Protein AF-A0A933JZ49-F1 (afdb_monomer_lite)

Foldseek 3Di:
DVVLVVCVVVVNLVVSLVVVLVVCVVQLVVPDQPDQEQQPRPPDDDDDGSNRVLVVSLVSLVVCCQVPLVSLVSLLVSLVSNCVRHVPYDLVVVLSSLLSNLLSCQLVQVNVVSQVSLVVNCVVCVLDLSSLQSNLCQQCVVDDGHGHGDDNDLPSSLVSLVSSCVNCVDDPSNVSSVVSNVSSVVVVD

Sequence (189 aa):
MQKGYRLLREGHDEKSIGVWWDLWLSIRTRIPDGVRSCNAVKLVAGTQSFGNWVPDFEELFEWCAESDPRVATRGAEFGRALLLRFPDEEESSLVSWRRALAGHLFILGSVDEGRSLLEETVSRFPTNVWGYVALADEYAHIWERRGDRLPLDLDRARTYLQQGLKVASKGRDREAVLERLKDIDDKGS

Radius of gyration: 17.29 Å; chains: 1; bounding box: 41×35×45 Å

pLDDT: mean 92.79, std 6.51, range [63.38, 98.5]

Structure (mmCIF, N/CA/C/O backbone):
data_AF-A0A933JZ49-F1
#
_entry.id   AF-A0A933JZ49-F1
#
loop_
_atom_site.group_PDB
_atom_site.id
_atom_site.type_symbol
_atom_site.label_atom_id
_atom_site.label_alt_id
_atom_site.label_comp_id
_atom_site.label_asym_id
_atom_site.label_entity_id
_atom_site.label_seq_id
_atom_site.pdbx_PDB_ins_code
_atom_site.Cartn_x
_atom_site.Cartn_y
_atom_site.Cartn_z
_atom_site.occupancy
_atom_site.B_iso_or_equiv
_atom_site.auth_seq_id
_atom_site.auth_comp_id
_atom_site.auth_asym_id
_atom_site.auth_atom_id
_atom_site.pdbx_PDB_model_num
ATOM 1 N N . MET A 1 1 ? -7.282 -9.776 19.650 1.00 87.38 1 MET A N 1
ATOM 2 C CA . MET A 1 1 ? -5.997 -9.560 18.943 1.00 87.38 1 MET A CA 1
ATOM 3 C C . MET A 1 1 ? -4.943 -10.593 19.345 1.00 87.38 1 MET A C 1
ATOM 5 O O . MET A 1 1 ? -4.415 -11.279 18.482 1.00 87.38 1 MET A O 1
ATOM 9 N N . GLN A 1 2 ? -4.692 -10.789 20.643 1.00 90.38 2 GLN A N 1
ATOM 10 C CA . GLN A 1 2 ? -3.594 -11.595 21.209 1.00 90.38 2 GLN A CA 1
ATOM 11 C C . GLN A 1 2 ? -3.551 -13.050 20.724 1.00 90.38 2 GLN A C 1
ATOM 13 O O . GLN A 1 2 ? -2.471 -13.610 20.572 1.00 90.38 2 GLN A O 1
ATOM 18 N N . LYS A 1 3 ? -4.709 -13.669 20.461 1.00 92.00 3 LYS A N 1
ATOM 19 C CA . LYS A 1 3 ? -4.763 -15.031 19.914 1.00 92.00 3 LYS A CA 1
ATOM 20 C C . LYS A 1 3 ? -4.072 -15.134 18.545 1.00 92.00 3 LYS A C 1
ATOM 22 O O . LYS A 1 3 ? -3.336 -16.091 18.358 1.00 92.00 3 LYS A O 1
ATOM 27 N N . GLY A 1 4 ? -4.262 -14.168 17.642 1.00 92.44 4 GLY A N 1
ATOM 28 C CA . GLY A 1 4 ? -3.585 -14.176 16.337 1.00 92.44 4 GLY A CA 1
ATOM 29 C C . GLY A 1 4 ? -2.078 -13.974 16.475 1.00 92.44 4 GLY A C 1
ATOM 30 O O . GLY A 1 4 ? -1.319 -14.790 15.979 1.00 92.44 4 GLY A O 1
ATOM 31 N N . TYR A 1 5 ? -1.626 -13.030 17.309 1.00 92.62 5 TYR A N 1
ATOM 32 C CA . TYR A 1 5 ? -0.190 -12.884 17.600 1.00 92.62 5 TYR A CA 1
ATOM 33 C C . TYR A 1 5 ? 0.459 -14.148 18.184 1.00 92.62 5 TYR A C 1
ATOM 35 O O . TYR A 1 5 ? 1.630 -14.414 17.931 1.00 92.62 5 TYR A O 1
ATOM 43 N N . ARG A 1 6 ? -0.262 -14.936 18.997 1.00 94.12 6 ARG A N 1
ATOM 44 C CA . ARG A 1 6 ? 0.247 -16.245 19.445 1.00 94.12 6 ARG A CA 1
ATOM 45 C C . ARG A 1 6 ? 0.417 -17.206 18.272 1.00 94.12 6 ARG A C 1
ATOM 47 O O . ARG A 1 6 ? 1.481 -17.791 18.157 1.00 94.12 6 ARG A O 1
ATOM 54 N N . LEU A 1 7 ? -0.584 -17.291 17.399 1.00 94.38 7 LEU A N 1
ATOM 55 C CA . LEU A 1 7 ? -0.542 -18.148 16.215 1.00 94.38 7 LEU A CA 1
ATOM 56 C C . LEU A 1 7 ? 0.585 -17.749 15.252 1.00 94.38 7 LEU A C 1
ATOM 58 O O . LEU A 1 7 ? 1.294 -18.633 14.790 1.00 94.38 7 LEU A O 1
ATOM 62 N N . LEU A 1 8 ? 0.818 -16.452 15.018 1.00 92.06 8 LEU A N 1
ATOM 63 C CA . LEU A 1 8 ? 1.955 -15.987 14.206 1.00 92.06 8 LEU A CA 1
ATOM 64 C C . LEU A 1 8 ? 3.297 -16.437 14.784 1.00 92.06 8 LEU A C 1
ATOM 66 O O . LEU A 1 8 ? 4.134 -16.977 14.073 1.00 92.06 8 LEU A O 1
ATOM 70 N N . ARG A 1 9 ? 3.489 -16.296 16.101 1.00 92.31 9 ARG A N 1
ATOM 71 C CA . ARG A 1 9 ? 4.724 -16.755 16.763 1.00 92.31 9 ARG A CA 1
ATOM 72 C C . ARG A 1 9 ? 4.922 -18.272 16.705 1.00 92.31 9 ARG A C 1
ATOM 74 O O . ARG A 1 9 ? 6.045 -18.734 16.858 1.00 92.31 9 ARG A O 1
ATOM 81 N N . GLU A 1 10 ? 3.848 -19.030 16.514 1.00 95.00 10 GLU A N 1
ATOM 82 C CA . GLU A 1 10 ? 3.858 -20.488 16.364 1.00 95.00 10 GLU A CA 1
ATOM 83 C C . GLU A 1 10 ? 3.967 -20.931 14.887 1.00 95.00 10 GLU A C 1
ATOM 85 O O . GLU A 1 10 ? 3.956 -22.129 14.614 1.00 95.00 10 GLU A O 1
ATOM 90 N N . GLY A 1 11 ? 4.075 -19.995 13.930 1.00 91.88 11 GLY A N 1
ATOM 91 C CA . GLY A 1 11 ? 4.132 -20.291 12.491 1.00 91.88 11 GLY A CA 1
ATOM 92 C C . GLY A 1 11 ? 2.791 -20.757 11.915 1.00 91.88 11 GLY A C 1
ATOM 93 O O . GLY A 1 11 ? 2.735 -21.598 11.019 1.00 91.88 11 GLY A O 1
ATOM 94 N N . HIS A 1 12 ? 1.681 -20.290 12.487 1.00 93.31 12 HIS A N 1
ATOM 95 C CA . HIS A 1 12 ? 0.320 -20.664 12.104 1.00 93.31 12 HIS A CA 1
ATOM 96 C C . HIS A 1 12 ? -0.414 -19.512 11.404 1.00 93.31 12 HIS A C 1
ATOM 98 O O . HIS A 1 12 ? -1.502 -19.107 11.828 1.00 93.31 12 HIS A O 1
ATOM 104 N N . ASP A 1 13 ? 0.171 -19.010 10.320 1.00 91.06 13 ASP A N 1
ATOM 105 C CA . ASP A 1 13 ? -0.241 -17.777 9.636 1.00 91.06 13 ASP A CA 1
ATOM 106 C C . ASP A 1 13 ? -1.686 -17.827 9.132 1.00 91.06 13 ASP A C 1
ATOM 108 O O . ASP A 1 13 ? -2.495 -16.969 9.488 1.00 91.06 13 ASP A O 1
ATOM 112 N N . GLU A 1 14 ? -2.080 -18.895 8.433 1.00 88.50 14 GLU A N 1
ATOM 113 C CA . GLU A 1 14 ? -3.461 -19.076 7.957 1.00 88.50 14 GLU A CA 1
ATOM 114 C C . GLU A 1 14 ? -4.489 -19.054 9.102 1.00 88.50 14 GLU A C 1
ATOM 116 O O . GLU A 1 14 ? -5.566 -18.454 8.998 1.00 88.50 14 GLU A O 1
ATOM 121 N N . LYS A 1 15 ? -4.155 -19.684 10.238 1.00 92.00 15 LYS A N 1
ATOM 122 C CA . LYS A 1 15 ? -5.021 -19.678 11.426 1.00 92.00 15 LYS A CA 1
ATOM 123 C C . LYS A 1 15 ? -5.071 -18.288 12.052 1.00 92.00 15 LYS A C 1
ATOM 125 O O . LYS A 1 15 ? -6.126 -17.894 12.556 1.00 92.00 15 LYS A O 1
ATOM 130 N N . SER A 1 16 ? -3.956 -17.556 12.040 1.00 94.44 16 SER A N 1
ATOM 131 C CA . SER A 1 16 ? -3.908 -16.171 12.504 1.00 94.44 16 SER A CA 1
ATOM 132 C C . SER A 1 16 ? -4.817 -15.280 11.658 1.00 94.44 16 SER A C 1
ATOM 134 O O . SER A 1 16 ? -5.669 -14.596 12.227 1.00 94.44 16 SER A O 1
ATOM 136 N N . ILE A 1 17 ? -4.734 -15.383 10.324 1.00 94.25 17 ILE A N 1
ATOM 137 C CA . ILE A 1 17 ? -5.607 -14.662 9.387 1.00 94.25 17 ILE A CA 1
ATOM 138 C C . ILE A 1 17 ? -7.071 -14.936 9.708 1.00 94.25 17 ILE A C 1
ATOM 140 O O . ILE A 1 17 ? -7.844 -13.994 9.831 1.00 94.25 17 ILE A O 1
ATOM 144 N N . GLY A 1 18 ? -7.464 -16.201 9.892 1.00 94.31 18 GLY A N 1
ATOM 145 C CA . GLY A 1 18 ? -8.845 -16.543 10.248 1.00 94.31 18 GLY A CA 1
ATOM 146 C C . GLY A 1 18 ? -9.308 -15.865 11.543 1.00 94.31 18 GLY A C 1
ATOM 147 O O . GLY A 1 18 ? -10.349 -15.213 11.573 1.00 94.31 18 GLY A O 1
ATOM 148 N N . VAL A 1 19 ? -8.498 -15.942 12.603 1.00 95.19 19 VAL A N 1
ATOM 149 C CA . VAL A 1 19 ? -8.820 -15.335 13.906 1.00 95.19 19 VAL A CA 1
ATOM 150 C C . VAL A 1 19 ? -8.904 -13.808 13.835 1.00 95.19 19 VAL A C 1
ATOM 152 O O . VAL A 1 19 ? -9.763 -13.203 14.482 1.00 95.19 19 VAL A O 1
ATOM 155 N N . TRP A 1 20 ? -7.993 -13.168 13.110 1.00 95.44 20 TRP A N 1
ATOM 156 C CA . TRP A 1 20 ? -7.982 -11.718 12.938 1.00 95.44 20 TRP A CA 1
ATOM 157 C C . TRP A 1 20 ? -9.075 -11.232 11.991 1.00 95.44 20 TRP A C 1
ATOM 159 O O . TRP A 1 20 ? -9.650 -10.172 12.234 1.00 95.44 20 TRP A O 1
ATOM 169 N N . TRP A 1 21 ? -9.453 -12.038 11.005 1.00 96.38 21 TRP A N 1
ATOM 170 C CA . TRP A 1 21 ? -10.586 -11.761 10.134 1.00 96.38 21 TRP A CA 1
ATOM 171 C C . TRP A 1 21 ? -11.913 -11.778 10.896 1.00 96.38 21 TRP A C 1
ATOM 173 O O . TRP A 1 21 ? -12.670 -10.811 10.831 1.00 96.38 21 TRP A O 1
ATOM 183 N N . ASP A 1 22 ? -12.168 -12.810 11.702 1.00 95.06 22 ASP A N 1
ATOM 184 C CA . ASP A 1 22 ? -13.375 -12.871 12.538 1.00 95.06 22 ASP A CA 1
ATOM 185 C C . ASP A 1 22 ? -13.444 -11.683 13.510 1.00 95.06 22 ASP A C 1
ATOM 187 O O . ASP A 1 22 ? -14.502 -11.082 13.734 1.00 95.06 22 ASP A O 1
ATOM 191 N N . LEU A 1 23 ? -12.290 -11.294 14.060 1.00 93.44 23 LEU A N 1
ATOM 192 C CA . LEU A 1 23 ? -12.179 -10.113 14.904 1.00 93.44 23 LEU A CA 1
ATOM 193 C C . LEU A 1 23 ? -12.512 -8.829 14.132 1.00 93.44 23 LEU A C 1
ATOM 195 O O . LEU A 1 23 ? -13.285 -8.015 14.637 1.00 93.44 23 LEU A O 1
ATOM 199 N N . TRP A 1 24 ? -11.966 -8.646 12.928 1.00 95.19 24 TRP A N 1
ATOM 200 C CA . TRP A 1 24 ? -12.272 -7.504 12.066 1.00 95.19 24 TRP A CA 1
ATOM 201 C C . TRP A 1 24 ? -13.772 -7.384 11.803 1.00 95.19 24 TRP A C 1
ATOM 203 O O . TRP A 1 24 ? -14.356 -6.322 12.029 1.00 95.19 24 TRP A O 1
ATOM 213 N N . LEU A 1 25 ? -14.411 -8.484 11.394 1.00 94.88 25 LEU A N 1
ATOM 214 C CA . LEU A 1 25 ? -15.846 -8.528 11.122 1.00 94.88 25 LEU A CA 1
ATOM 215 C C . LEU A 1 25 ? -16.673 -8.117 12.347 1.00 94.88 25 LEU A C 1
ATOM 217 O O . LEU A 1 25 ? -17.685 -7.428 12.204 1.00 94.88 25 LEU A O 1
ATOM 221 N N . SER A 1 26 ? -16.223 -8.480 13.552 1.00 92.56 26 SER A N 1
ATOM 222 C CA . SER A 1 26 ? -16.869 -8.063 14.797 1.00 92.56 26 SER A CA 1
ATOM 223 C C . SER A 1 26 ? -16.581 -6.610 15.190 1.00 92.56 26 SER A C 1
ATOM 225 O O . SER A 1 26 ? -17.441 -5.994 15.819 1.00 92.56 26 SER A O 1
ATOM 227 N N . ILE A 1 27 ? -15.388 -6.074 14.918 1.00 91.38 27 ILE A N 1
ATOM 228 C CA . ILE A 1 27 ? -15.025 -4.700 15.301 1.00 91.38 27 ILE A CA 1
ATOM 229 C C . ILE A 1 27 ? -15.680 -3.700 14.353 1.00 91.38 27 ILE A C 1
ATOM 231 O O . ILE A 1 27 ? -16.265 -2.726 14.823 1.00 91.38 27 ILE A O 1
ATOM 235 N N . ARG A 1 28 ? -15.620 -3.937 13.036 1.00 92.06 28 ARG A N 1
ATOM 236 C CA . ARG A 1 28 ? -16.031 -2.958 12.016 1.00 92.06 28 ARG A CA 1
ATOM 237 C C . ARG A 1 28 ? -17.485 -2.503 12.147 1.00 92.06 28 ARG A C 1
ATOM 239 O O . ARG A 1 28 ? -17.790 -1.355 11.856 1.00 92.06 28 ARG A O 1
ATOM 246 N N . THR A 1 29 ? -18.362 -3.380 12.637 1.00 91.94 29 THR A N 1
ATOM 247 C CA . THR A 1 29 ? -19.792 -3.099 12.860 1.00 91.94 29 THR A CA 1
ATOM 248 C C . THR A 1 29 ? -20.064 -2.269 14.114 1.00 91.94 29 THR A C 1
ATOM 250 O O . THR A 1 29 ? -21.183 -1.811 14.317 1.00 91.94 29 THR A O 1
ATOM 253 N N . ARG A 1 30 ? -19.058 -2.083 14.974 1.00 91.81 30 ARG A N 1
ATOM 254 C CA . ARG A 1 30 ? -19.173 -1.391 16.263 1.00 91.81 30 ARG A CA 1
ATOM 255 C C . ARG A 1 30 ? -18.458 -0.044 16.283 1.00 91.81 30 ARG A C 1
ATOM 257 O O . ARG A 1 30 ? -18.614 0.695 17.252 1.00 91.81 30 ARG A O 1
ATOM 264 N N . ILE A 1 31 ? -17.656 0.268 15.261 1.00 91.19 31 ILE A N 1
ATOM 265 C CA . ILE A 1 31 ? -16.969 1.559 15.141 1.00 91.19 31 ILE A CA 1
ATOM 266 C C . ILE A 1 31 ? -18.036 2.649 14.962 1.00 91.19 31 ILE A C 1
ATOM 268 O O . ILE A 1 31 ? -18.777 2.571 13.982 1.00 91.19 31 ILE A O 1
ATOM 272 N N . PRO A 1 32 ? -18.124 3.657 15.853 1.00 91.06 32 PRO A N 1
ATOM 273 C CA . PRO A 1 32 ? -19.086 4.757 15.722 1.00 91.06 32 PRO A CA 1
ATOM 274 C C . PRO A 1 32 ? -18.800 5.626 14.497 1.00 91.06 32 PRO A C 1
ATOM 276 O O . PRO A 1 32 ? -17.638 5.908 14.219 1.00 91.06 32 PRO A O 1
ATOM 279 N N . ASP A 1 33 ? -19.817 6.078 13.758 1.00 88.12 33 ASP A N 1
ATOM 280 C CA . ASP A 1 33 ? -19.676 6.802 12.472 1.00 88.12 33 ASP A CA 1
ATOM 281 C C . ASP A 1 33 ? -18.688 7.978 12.506 1.00 88.12 33 ASP A C 1
ATOM 283 O O . ASP A 1 33 ? -17.913 8.143 11.566 1.00 88.12 33 ASP A O 1
ATOM 287 N N . GLY A 1 34 ? -18.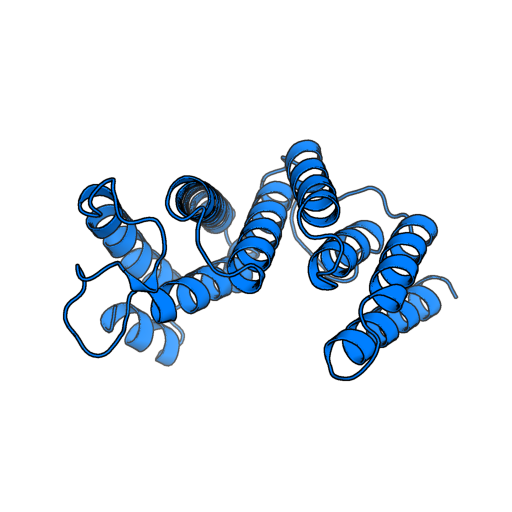615 8.709 13.621 1.00 90.69 34 GLY A N 1
ATOM 288 C CA . GLY A 1 34 ? -17.680 9.825 13.812 1.00 90.69 34 GLY A CA 1
ATOM 289 C C . GLY A 1 34 ? -16.199 9.450 13.984 1.00 90.69 34 GLY A C 1
ATOM 290 O O . GLY A 1 34 ? -15.356 10.342 13.999 1.00 90.69 34 GLY A O 1
ATOM 291 N N . VAL A 1 35 ? -15.850 8.167 14.120 1.00 92.31 35 VAL A N 1
ATOM 292 C CA . VAL A 1 35 ? -14.456 7.712 14.249 1.00 92.31 35 VAL A CA 1
ATOM 293 C C . VAL A 1 35 ? -13.839 7.527 12.864 1.00 92.31 35 VAL A C 1
ATOM 295 O O . VAL A 1 35 ? -14.252 6.645 12.113 1.00 92.31 35 VAL A O 1
ATOM 298 N N . ARG A 1 36 ? -12.846 8.364 12.541 1.00 94.50 36 ARG A N 1
ATOM 299 C CA . ARG A 1 36 ? -12.258 8.491 11.193 1.00 94.50 36 ARG A CA 1
ATOM 300 C C . ARG A 1 36 ? -10.740 8.256 11.133 1.00 94.50 36 ARG A C 1
ATOM 302 O O . ARG A 1 36 ? -10.143 8.451 10.082 1.00 94.50 36 ARG A O 1
ATOM 309 N N . SER A 1 37 ? -10.145 7.777 12.228 1.00 94.19 37 SER A N 1
ATOM 310 C CA . SER A 1 37 ? -8.774 7.249 12.294 1.00 94.19 37 SER A CA 1
ATOM 311 C C . SER A 1 37 ? -8.702 6.030 13.223 1.00 94.19 37 SER A C 1
ATOM 313 O O . SER A 1 37 ? -9.487 5.905 14.173 1.00 94.19 37 SER A O 1
ATOM 315 N N . CYS A 1 38 ? -7.757 5.122 12.982 1.00 92.06 38 CYS A N 1
ATOM 316 C CA . CYS A 1 38 ? -7.598 3.881 13.738 1.00 92.06 38 CYS A CA 1
ATOM 317 C C . CYS A 1 38 ? -7.263 4.141 15.213 1.00 92.06 38 CYS A C 1
ATOM 319 O O . CYS A 1 38 ? -7.751 3.439 16.101 1.00 92.06 38 CYS A O 1
ATOM 321 N N . ASN A 1 39 ? -6.482 5.185 15.506 1.00 88.00 39 ASN A N 1
ATOM 322 C CA . ASN A 1 39 ? -6.086 5.542 16.875 1.00 88.00 39 ASN A CA 1
ATOM 323 C C . ASN A 1 39 ? -7.264 5.994 17.760 1.00 88.00 39 ASN A C 1
ATOM 325 O O . ASN A 1 39 ? -7.218 5.874 18.997 1.00 88.00 39 ASN A O 1
ATOM 329 N N . ALA A 1 40 ? -8.344 6.472 17.138 1.00 88.12 40 ALA A N 1
ATOM 330 C CA . ALA A 1 40 ? -9.578 6.850 17.815 1.00 88.12 40 ALA A CA 1
ATOM 331 C C . ALA A 1 40 ? -10.496 5.647 18.125 1.00 88.12 40 ALA A C 1
ATOM 333 O O . ALA A 1 40 ? -11.439 5.783 18.906 1.00 88.12 40 ALA A O 1
ATOM 334 N N . VAL A 1 41 ? -10.211 4.447 17.604 1.00 89.19 41 VAL A N 1
ATOM 335 C CA . VAL A 1 41 ? -10.981 3.232 17.910 1.00 89.19 41 VAL A CA 1
ATOM 336 C C . VAL A 1 41 ? -10.631 2.714 19.313 1.00 89.19 41 VAL A C 1
ATOM 338 O O . VAL A 1 41 ? -9.523 2.243 19.565 1.00 89.19 41 VAL A O 1
ATOM 341 N N . LYS A 1 42 ? -11.600 2.757 20.241 1.00 84.38 42 LYS A N 1
ATOM 342 C CA . LYS A 1 42 ? -11.452 2.302 21.646 1.00 84.38 42 LYS A CA 1
ATOM 343 C C . LYS A 1 42 ? -12.197 0.997 21.971 1.00 84.38 42 LYS A C 1
ATOM 345 O O . LYS A 1 42 ? -12.481 0.708 23.126 1.00 84.38 42 LYS A O 1
ATOM 350 N N . LEU A 1 43 ? -12.530 0.207 20.952 1.00 78.81 43 LEU A N 1
ATOM 351 C CA . LEU A 1 43 ? -13.403 -0.975 21.072 1.00 78.81 43 LEU A CA 1
ATOM 352 C C . LEU A 1 43 ? -12.688 -2.266 21.474 1.00 78.81 43 LEU A C 1
ATOM 354 O O . LEU A 1 43 ? -13.329 -3.294 21.687 1.00 78.81 43 LEU A O 1
ATOM 358 N N . VAL A 1 44 ? -11.363 -2.236 21.535 1.00 70.44 44 VAL A N 1
ATOM 359 C CA . VAL A 1 44 ? -10.533 -3.407 21.799 1.00 70.44 44 VAL A CA 1
ATOM 360 C C . VAL A 1 44 ? -9.901 -3.300 23.172 1.00 70.44 44 VAL A C 1
ATOM 362 O O . VAL A 1 44 ? -9.126 -2.391 23.447 1.00 70.44 44 VAL A O 1
ATOM 365 N N . ALA A 1 45 ? -10.254 -4.253 24.031 1.00 63.38 45 ALA A N 1
ATOM 366 C CA . ALA A 1 45 ? -9.615 -4.448 25.321 1.00 63.38 45 ALA A CA 1
ATOM 367 C C . ALA A 1 45 ? -8.326 -5.271 25.159 1.00 63.38 45 ALA A C 1
ATOM 369 O O . ALA A 1 45 ? -8.267 -6.207 24.356 1.00 63.38 45 ALA A O 1
ATOM 370 N N . GLY A 1 46 ? -7.306 -4.951 25.956 1.00 66.50 46 GLY A N 1
ATOM 371 C CA . GLY A 1 46 ? -6.042 -5.684 26.015 1.00 66.50 46 GLY A CA 1
ATOM 372 C C . GLY A 1 46 ? -4.821 -4.786 25.837 1.00 66.50 46 GLY A C 1
ATOM 373 O O . GLY A 1 46 ? -4.886 -3.577 26.015 1.00 66.50 46 GLY A O 1
ATOM 374 N N . THR A 1 47 ? -3.691 -5.406 25.505 1.00 63.91 47 THR A N 1
ATOM 375 C CA . THR A 1 47 ? -2.377 -4.746 25.408 1.00 63.91 47 THR A CA 1
ATOM 376 C C . THR A 1 47 ? -2.095 -4.076 24.066 1.00 63.91 47 THR A C 1
ATOM 378 O O . THR A 1 47 ? -1.077 -3.408 23.938 1.00 63.91 47 THR A O 1
ATOM 381 N N . GLN A 1 48 ? -2.951 -4.282 23.064 1.00 75.12 48 GLN A N 1
ATOM 382 C CA . GLN A 1 48 ? -2.743 -3.775 21.710 1.00 75.12 48 GLN A CA 1
ATOM 383 C C . GLN A 1 48 ? -3.821 -2.760 21.357 1.00 75.12 48 GLN A C 1
ATOM 385 O O . GLN A 1 48 ? -4.996 -2.967 21.668 1.00 75.12 48 GLN A O 1
ATOM 390 N N . SER A 1 49 ? -3.408 -1.670 20.712 1.00 84.56 49 SER A N 1
ATOM 391 C CA . SER A 1 49 ? -4.321 -0.695 20.128 1.00 84.56 49 SER A CA 1
ATOM 392 C C . SER A 1 49 ? -4.787 -1.177 18.753 1.00 84.56 49 SER A C 1
ATOM 394 O O . SER A 1 49 ? -4.107 -1.952 18.081 1.00 84.56 49 SER A O 1
ATOM 396 N N . PHE A 1 50 ? -5.947 -0.689 18.312 1.00 88.44 50 PHE A N 1
ATOM 397 C CA . PHE A 1 50 ? -6.420 -0.943 16.953 1.00 88.44 50 PHE A CA 1
ATOM 398 C C . PHE A 1 50 ? -5.440 -0.395 15.901 1.00 88.44 50 PHE A C 1
ATOM 400 O O . PHE A 1 50 ? -5.156 -1.085 14.931 1.00 88.44 50 PHE A O 1
ATOM 407 N N . GLY A 1 51 ? -4.859 0.786 16.147 1.00 87.38 51 GLY A N 1
ATOM 408 C CA . GLY A 1 51 ? -3.856 1.399 15.270 1.00 87.38 51 GLY A CA 1
ATOM 409 C C . GLY A 1 51 ? -2.574 0.583 15.099 1.00 87.38 51 GLY A C 1
ATOM 410 O O . GLY A 1 51 ? -2.025 0.579 14.009 1.00 87.38 51 GLY A O 1
ATOM 411 N N . ASN A 1 52 ? -2.132 -0.155 16.122 1.00 88.06 52 ASN A N 1
ATOM 412 C CA . ASN A 1 52 ? -0.962 -1.033 15.995 1.00 88.06 52 ASN A CA 1
ATOM 413 C C . ASN A 1 52 ? -1.305 -2.344 15.282 1.00 88.06 52 ASN A C 1
ATOM 415 O O . ASN A 1 52 ? -0.494 -2.886 14.548 1.00 88.06 52 ASN A O 1
ATOM 419 N N . TRP A 1 53 ? -2.514 -2.858 15.503 1.00 93.38 53 TRP A N 1
ATOM 420 C CA . TRP A 1 53 ? -2.933 -4.135 14.934 1.00 93.38 53 TRP A CA 1
ATOM 421 C C . TRP A 1 53 ? -3.256 -4.063 13.437 1.00 93.38 53 TRP A C 1
ATOM 423 O O . TRP A 1 53 ? -3.094 -5.061 12.744 1.00 93.38 53 TRP A O 1
ATOM 433 N N . VAL A 1 54 ? -3.732 -2.918 12.934 1.00 94.75 54 VAL A N 1
ATOM 434 C CA . VAL A 1 54 ? -4.093 -2.772 11.514 1.00 94.75 54 VAL A CA 1
ATOM 435 C C . VAL A 1 54 ? -2.893 -3.003 10.579 1.00 94.75 54 VAL A C 1
ATOM 437 O O . VAL A 1 54 ? -3.042 -3.845 9.695 1.00 94.75 54 VAL A O 1
ATOM 440 N N . PRO A 1 55 ? -1.727 -2.348 10.766 1.00 92.19 55 PRO A N 1
ATOM 441 C CA . PRO A 1 55 ? -0.535 -2.622 9.962 1.00 92.19 55 PRO A CA 1
ATOM 442 C C . PRO A 1 55 ? -0.082 -4.084 10.045 1.00 92.19 55 PRO A C 1
ATOM 444 O O . PRO A 1 55 ? 0.152 -4.707 9.018 1.00 92.19 55 PRO A O 1
ATOM 447 N N . ASP A 1 56 ? -0.060 -4.673 11.248 1.00 93.50 56 ASP A N 1
ATOM 448 C CA . ASP A 1 56 ? 0.338 -6.079 11.422 1.00 93.50 56 ASP A CA 1
ATOM 449 C C . ASP A 1 56 ? -0.598 -7.044 10.674 1.00 93.50 56 ASP A C 1
ATOM 451 O O . ASP A 1 56 ? -0.187 -8.102 10.196 1.00 93.50 56 ASP A O 1
ATOM 455 N N . PHE A 1 57 ? -1.891 -6.714 10.604 1.00 94.88 57 PHE A N 1
ATOM 456 C CA . PHE A 1 57 ? -2.852 -7.534 9.877 1.00 94.88 57 PHE A CA 1
ATOM 457 C C . PHE A 1 57 ? -2.733 -7.353 8.360 1.00 94.88 57 PHE A C 1
ATOM 459 O O . PHE A 1 57 ? -2.884 -8.324 7.623 1.00 94.88 57 PHE A O 1
ATOM 466 N N . GLU A 1 58 ? -2.455 -6.135 7.899 1.00 94.62 58 GLU A N 1
ATOM 467 C CA . GLU A 1 58 ? -2.201 -5.829 6.490 1.00 94.62 58 GLU A CA 1
ATOM 468 C C . GLU A 1 58 ? -0.963 -6.570 5.965 1.00 94.62 58 GLU A C 1
ATOM 470 O O . GLU A 1 58 ? -1.081 -7.315 4.994 1.00 94.62 58 GLU A O 1
ATOM 475 N N . GLU A 1 59 ? 0.167 -6.485 6.668 1.00 91.44 59 GLU A N 1
ATOM 476 C CA . GLU A 1 59 ? 1.407 -7.191 6.310 1.00 91.44 59 GLU A CA 1
ATOM 477 C C . GLU A 1 59 ? 1.192 -8.713 6.212 1.00 91.44 59 GLU A C 1
ATOM 479 O O . GLU A 1 59 ? 1.649 -9.376 5.278 1.00 91.44 59 GLU A O 1
ATOM 484 N N . LEU A 1 60 ? 0.403 -9.279 7.131 1.00 92.56 60 LEU A N 1
ATOM 485 C CA . LEU A 1 60 ? 0.066 -10.700 7.099 1.00 92.56 60 LEU A CA 1
ATOM 486 C C . LEU A 1 60 ? -0.719 -11.098 5.837 1.00 92.56 60 LEU A C 1
ATOM 488 O O . LEU A 1 60 ? -0.534 -12.206 5.320 1.00 92.56 60 LEU A O 1
ATOM 492 N N . PHE A 1 61 ? -1.603 -10.226 5.338 1.00 92.62 61 PHE A N 1
ATOM 493 C CA . PHE A 1 61 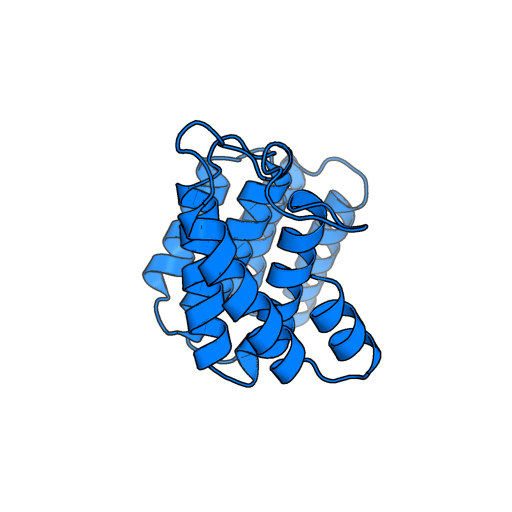? -2.279 -10.470 4.066 1.00 92.62 61 PHE A CA 1
ATOM 494 C C . PHE A 1 61 ? -1.285 -10.467 2.910 1.00 92.62 61 PHE A C 1
ATOM 496 O O . PHE A 1 61 ? -1.375 -11.359 2.069 1.00 92.62 61 PHE A O 1
ATOM 503 N N . GLU A 1 62 ? -0.349 -9.519 2.865 1.00 85.44 62 GLU A N 1
ATOM 504 C CA . GLU A 1 62 ? 0.659 -9.445 1.801 1.00 85.44 62 GLU A CA 1
ATOM 505 C C . GLU A 1 62 ? 1.489 -10.732 1.717 1.00 85.44 62 GLU A C 1
ATOM 507 O O . GLU A 1 62 ? 1.616 -11.307 0.636 1.00 85.44 62 GLU A O 1
ATOM 512 N N . TRP A 1 63 ? 1.953 -11.260 2.854 1.00 86.81 63 TRP A N 1
ATOM 513 C CA . TRP A 1 63 ? 2.752 -12.493 2.890 1.00 86.81 63 TRP A CA 1
ATOM 514 C C . TRP A 1 63 ? 1.986 -13.746 2.458 1.00 86.81 63 TRP A C 1
ATOM 516 O O . TRP A 1 63 ? 2.562 -14.668 1.883 1.00 86.81 63 TRP A O 1
ATOM 526 N N . CYS A 1 64 ? 0.684 -13.811 2.741 1.00 89.62 64 CYS A N 1
ATOM 527 C CA . CYS A 1 64 ? -0.107 -15.021 2.510 1.00 89.62 64 CYS A CA 1
ATOM 528 C C . CYS A 1 64 ? -0.934 -14.985 1.214 1.00 89.62 64 CYS A C 1
ATOM 530 O O . CYS A 1 64 ? -1.376 -16.036 0.742 1.00 89.62 64 CYS A O 1
ATOM 532 N N . ALA A 1 65 ? -1.163 -13.804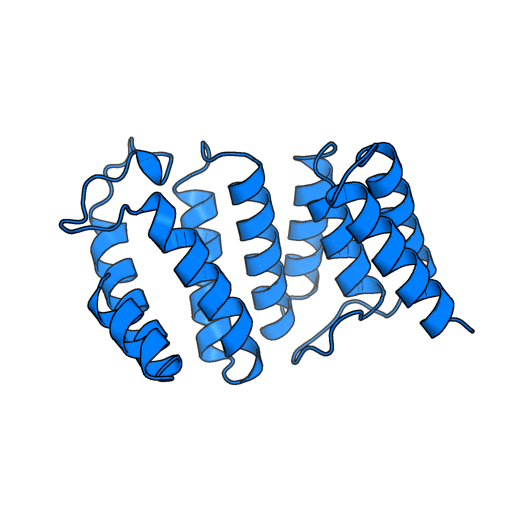 0.629 1.00 88.06 65 ALA A N 1
ATOM 533 C CA . ALA A 1 65 ? -2.074 -13.620 -0.502 1.00 88.06 65 ALA A CA 1
ATOM 534 C C . ALA A 1 65 ? -1.648 -14.372 -1.769 1.00 88.06 65 ALA A C 1
ATOM 536 O O . ALA A 1 65 ? -2.507 -14.792 -2.544 1.00 88.06 65 ALA A O 1
ATOM 537 N N . GLU A 1 66 ? -0.349 -14.587 -1.975 1.00 83.25 66 GLU A N 1
ATOM 538 C CA . GLU A 1 66 ? 0.143 -15.333 -3.137 1.00 83.25 66 GLU A CA 1
ATOM 539 C C . GLU A 1 66 ? -0.167 -16.833 -3.046 1.00 83.25 66 GLU A C 1
ATOM 541 O O . GLU A 1 66 ? -0.419 -17.503 -4.054 1.00 83.25 66 GLU A O 1
ATOM 546 N N . SER A 1 67 ? -0.187 -17.381 -1.832 1.00 85.25 67 SER A N 1
ATOM 547 C CA . SER A 1 67 ? -0.427 -18.808 -1.611 1.00 85.25 67 SER A CA 1
ATOM 548 C C . SER A 1 67 ? -1.911 -19.174 -1.697 1.00 85.25 67 SER A C 1
ATOM 550 O O . SER A 1 67 ? -2.234 -20.279 -2.136 1.00 85.25 67 SER A O 1
ATOM 552 N N . ASP A 1 68 ? -2.812 -18.248 -1.348 1.00 86.62 68 ASP A N 1
ATOM 553 C CA . ASP A 1 68 ? -4.263 -18.463 -1.348 1.00 86.62 68 ASP A CA 1
ATOM 554 C C . ASP A 1 68 ? -5.033 -17.214 -1.840 1.00 86.62 68 ASP A C 1
ATOM 556 O O . ASP A 1 68 ? -5.149 -16.230 -1.107 1.00 86.62 68 ASP A O 1
ATOM 560 N N . PRO A 1 69 ? -5.668 -17.248 -3.030 1.00 85.56 69 PRO A N 1
ATOM 561 C CA . PRO A 1 69 ? -6.464 -16.128 -3.551 1.00 85.56 69 PRO A CA 1
ATOM 562 C C . PRO A 1 69 ? -7.620 -15.671 -2.641 1.00 85.56 69 PRO A C 1
ATOM 564 O O . PRO A 1 69 ? -8.082 -14.528 -2.727 1.00 85.56 69 PRO A O 1
ATOM 567 N N . ARG A 1 70 ? -8.099 -16.527 -1.726 1.00 91.50 70 ARG A N 1
ATOM 568 C CA . ARG A 1 70 ? -9.113 -16.138 -0.728 1.00 91.50 70 ARG A CA 1
ATOM 569 C C . ARG A 1 70 ? -8.546 -15.141 0.281 1.00 91.50 70 ARG A C 1
ATOM 571 O O . ARG A 1 70 ? -9.287 -14.299 0.788 1.00 91.50 70 ARG A O 1
ATOM 578 N N . VAL A 1 71 ? -7.244 -15.214 0.557 1.00 94.00 71 VAL A N 1
ATOM 579 C CA . VAL A 1 71 ? -6.525 -14.240 1.385 1.00 94.00 71 VAL A CA 1
ATOM 580 C C . VAL A 1 71 ? -6.453 -12.901 0.657 1.00 94.00 71 VAL A C 1
ATOM 582 O O . VAL A 1 71 ? -6.795 -11.889 1.262 1.00 94.00 71 VAL A O 1
ATOM 585 N N . ALA A 1 72 ? -6.153 -12.890 -0.647 1.00 94.00 72 ALA A N 1
ATOM 586 C CA . ALA A 1 72 ? -6.191 -11.667 -1.455 1.00 94.00 72 ALA A CA 1
ATOM 587 C C . ALA A 1 72 ? -7.591 -11.026 -1.481 1.00 94.00 72 ALA A C 1
ATOM 589 O O . ALA A 1 72 ? -7.721 -9.815 -1.325 1.00 94.00 72 ALA A O 1
ATOM 590 N N . THR A 1 73 ? -8.655 -11.833 -1.585 1.00 96.25 73 THR A N 1
ATOM 591 C CA . THR A 1 73 ? -10.045 -11.336 -1.516 1.00 96.25 73 THR A CA 1
ATOM 592 C C . THR A 1 73 ? -10.314 -10.614 -0.191 1.00 96.25 73 THR A C 1
ATOM 594 O O . THR A 1 73 ? -10.800 -9.484 -0.183 1.00 96.25 73 THR A O 1
ATOM 597 N N . ARG A 1 74 ? -9.940 -11.228 0.940 1.00 96.88 74 ARG A N 1
ATOM 598 C CA . ARG A 1 74 ? -10.100 -10.622 2.273 1.00 96.88 74 ARG A CA 1
ATOM 599 C C . ARG A 1 74 ? -9.231 -9.382 2.460 1.00 96.88 74 ARG A C 1
ATOM 601 O O . ARG A 1 74 ? -9.709 -8.406 3.029 1.00 96.88 74 ARG A O 1
ATOM 608 N N . GLY A 1 75 ? -7.996 -9.403 1.964 1.00 96.75 75 GLY A N 1
ATOM 609 C CA . GLY A 1 75 ? -7.097 -8.252 1.987 1.00 96.75 75 GLY A CA 1
ATOM 610 C C . GLY A 1 75 ? -7.670 -7.070 1.202 1.00 96.75 75 GLY A C 1
ATOM 611 O O . GLY A 1 75 ? -7.707 -5.949 1.706 1.00 96.75 75 GLY A O 1
ATOM 612 N N . ALA A 1 76 ? -8.235 -7.321 0.016 1.00 97.50 76 ALA A N 1
ATOM 613 C CA . ALA A 1 76 ? -8.910 -6.291 -0.770 1.00 97.50 76 ALA A CA 1
ATOM 614 C C . ALA A 1 76 ? -10.150 -5.728 -0.051 1.00 97.50 76 ALA A C 1
ATOM 616 O O . ALA A 1 76 ? -10.346 -4.512 0.008 1.00 97.50 76 ALA A O 1
ATOM 617 N N . GLU A 1 77 ? -10.981 -6.590 0.542 1.00 97.81 77 GLU A N 1
ATOM 618 C CA . GLU A 1 77 ? -12.124 -6.161 1.358 1.00 97.81 77 GLU A CA 1
ATOM 619 C C . GLU A 1 77 ? -11.691 -5.329 2.574 1.00 97.81 77 GLU A C 1
ATOM 621 O O . GLU A 1 77 ? -12.328 -4.324 2.901 1.00 97.81 77 GLU A O 1
ATOM 626 N N . PHE A 1 78 ? -10.605 -5.732 3.236 1.00 97.81 78 PHE A N 1
ATOM 627 C CA . PHE A 1 78 ? -10.038 -5.026 4.378 1.00 97.81 78 PHE A CA 1
ATOM 628 C C . PHE A 1 78 ? -9.537 -3.639 3.974 1.00 97.81 78 PHE A C 1
ATOM 630 O O . PHE A 1 78 ? -10.017 -2.645 4.519 1.00 97.81 78 PHE A O 1
ATOM 637 N N . GLY A 1 79 ? -8.666 -3.554 2.964 1.00 97.75 79 GLY A N 1
ATOM 638 C CA . GLY A 1 79 ? -8.097 -2.294 2.480 1.00 97.75 79 GLY A CA 1
ATOM 639 C C . GLY A 1 79 ? -9.163 -1.297 2.019 1.00 97.75 79 GLY A C 1
ATOM 640 O O . GLY A 1 79 ? -9.136 -0.132 2.421 1.00 97.75 79 GLY A O 1
ATOM 641 N N . ARG A 1 80 ? -10.174 -1.747 1.258 1.00 98.12 80 ARG A N 1
ATOM 642 C CA . ARG A 1 80 ? -11.307 -0.886 0.861 1.00 98.12 80 ARG A CA 1
ATOM 643 C C . ARG A 1 80 ? -12.066 -0.350 2.066 1.00 98.12 80 ARG A C 1
ATOM 645 O O . ARG A 1 80 ? -12.418 0.828 2.103 1.00 98.12 80 ARG A O 1
ATOM 652 N N . ALA A 1 81 ? -12.328 -1.210 3.045 1.00 97.06 81 ALA A N 1
ATOM 653 C CA . ALA A 1 81 ? -13.059 -0.813 4.232 1.00 97.06 81 ALA A CA 1
ATOM 654 C C . ALA A 1 81 ? -12.252 0.159 5.104 1.00 97.06 81 ALA A C 1
ATOM 656 O O . ALA A 1 81 ? -12.842 1.103 5.621 1.00 97.06 81 ALA A O 1
ATOM 657 N N . LEU A 1 82 ? -10.931 -0.009 5.224 1.00 97.00 82 LEU A N 1
ATOM 658 C CA . LEU A 1 82 ? -10.066 0.950 5.916 1.00 97.00 82 LEU A CA 1
ATOM 659 C C . LEU A 1 82 ? -10.081 2.318 5.229 1.00 97.00 82 LEU A C 1
ATOM 661 O O . LEU A 1 82 ? -10.351 3.317 5.887 1.00 97.00 82 LEU A O 1
ATOM 665 N N . LEU A 1 83 ? -9.877 2.365 3.908 1.00 97.31 83 LEU A N 1
ATOM 666 C CA . LEU A 1 83 ? -9.860 3.621 3.145 1.00 97.31 83 LEU A CA 1
ATOM 667 C C . LEU A 1 83 ? -11.198 4.364 3.190 1.00 97.31 83 LEU A C 1
ATOM 669 O O . LEU A 1 83 ? -11.221 5.594 3.225 1.00 97.31 83 LEU A O 1
ATOM 673 N N . LEU A 1 84 ? -12.311 3.627 3.204 1.00 96.12 84 LEU A N 1
ATOM 674 C CA . LEU A 1 84 ? -13.641 4.206 3.369 1.00 96.12 84 LEU A CA 1
ATOM 675 C C . LEU A 1 84 ? -13.863 4.708 4.800 1.00 96.12 84 LEU A C 1
ATOM 677 O O . LEU A 1 84 ? -14.457 5.767 5.005 1.00 96.12 84 LEU A O 1
ATOM 681 N N . ARG A 1 85 ? -13.432 3.926 5.796 1.00 95.62 85 ARG A N 1
ATOM 682 C CA . ARG A 1 85 ? -13.769 4.166 7.201 1.00 95.62 85 ARG A CA 1
ATOM 683 C C . ARG A 1 85 ? -12.875 5.192 7.877 1.00 95.62 85 ARG A C 1
ATOM 685 O O . ARG A 1 85 ? -13.361 5.920 8.744 1.00 95.62 85 ARG A O 1
ATOM 692 N N . PHE A 1 86 ? -11.607 5.242 7.487 1.00 96.50 86 PHE A N 1
ATOM 693 C CA . PHE A 1 86 ? -10.569 6.045 8.121 1.00 96.50 86 PHE A CA 1
ATOM 694 C C . PHE A 1 86 ? -9.906 7.022 7.138 1.00 96.50 86 PHE A C 1
ATOM 696 O O . PHE A 1 86 ? -8.700 6.958 6.908 1.00 96.50 86 PHE A O 1
ATOM 703 N N . PRO A 1 87 ? -10.679 7.934 6.525 1.00 96.00 87 PRO A N 1
ATOM 704 C CA . PRO A 1 87 ? -10.145 8.895 5.559 1.00 96.00 87 PRO A CA 1
ATOM 705 C C . PRO A 1 87 ? -9.230 9.960 6.184 1.00 96.00 87 PRO A C 1
ATOM 707 O O . PRO A 1 87 ? -8.530 10.637 5.433 1.00 96.00 87 PRO A O 1
ATOM 710 N N . ASP A 1 88 ? -9.249 10.107 7.515 1.00 96.31 88 ASP A N 1
ATOM 711 C CA . ASP A 1 88 ? -8.456 11.085 8.266 1.00 96.31 88 ASP A CA 1
ATOM 712 C C . ASP A 1 88 ? -7.230 10.414 8.933 1.00 96.31 88 ASP A C 1
ATOM 714 O O . ASP A 1 88 ? -6.673 10.943 9.893 1.00 96.31 88 ASP A O 1
ATOM 718 N N . GLU A 1 89 ? -6.842 9.215 8.478 1.00 96.56 89 GLU A N 1
ATOM 719 C CA . GLU A 1 89 ? -5.598 8.572 8.907 1.00 96.56 89 GLU A CA 1
ATOM 720 C C . GLU A 1 89 ? -4.368 9.319 8.369 1.00 96.56 89 GLU A C 1
ATOM 722 O O . GLU A 1 89 ? -4.431 10.021 7.358 1.00 96.56 89 GLU A O 1
ATOM 727 N N . GLU A 1 90 ? -3.231 9.131 9.037 1.00 95.69 90 GLU A N 1
ATOM 728 C CA . GLU A 1 90 ? -1.928 9.608 8.583 1.00 95.69 90 GLU A CA 1
ATOM 729 C C . GLU A 1 90 ? -1.623 9.183 7.138 1.00 95.69 90 GLU A C 1
ATOM 731 O O . GLU A 1 90 ? -1.906 8.056 6.717 1.00 95.69 90 GLU A O 1
ATOM 736 N N . GLU A 1 91 ? -0.985 10.085 6.388 1.00 95.81 91 GLU A N 1
ATOM 737 C CA . GLU A 1 91 ? -0.661 9.888 4.972 1.00 95.81 91 GLU A CA 1
ATOM 738 C C . GLU A 1 91 ? 0.086 8.572 4.723 1.00 95.81 91 GLU A C 1
ATOM 740 O O . GLU A 1 91 ? -0.237 7.846 3.784 1.00 95.81 91 GLU A O 1
ATOM 745 N N . SER A 1 92 ? 1.063 8.244 5.572 1.00 93.88 92 SER A N 1
ATOM 746 C CA . SER A 1 92 ? 1.854 7.017 5.449 1.00 93.88 92 SER A CA 1
ATOM 747 C C . SER A 1 92 ? 0.982 5.763 5.485 1.00 93.88 92 SER A C 1
ATOM 749 O O . SER A 1 92 ? 1.179 4.868 4.664 1.00 93.88 92 SER A O 1
ATOM 751 N N . SER A 1 93 ? -0.009 5.723 6.377 1.00 95.56 93 SER A N 1
ATOM 752 C CA . SER A 1 93 ? -0.973 4.626 6.480 1.00 95.56 93 SER A CA 1
ATOM 753 C C . SER A 1 93 ? -1.892 4.582 5.262 1.00 95.56 93 SER A C 1
ATOM 755 O O . SER A 1 93 ? -2.084 3.522 4.676 1.00 95.56 93 SER A O 1
ATOM 757 N N . LEU A 1 94 ? -2.414 5.733 4.819 1.00 97.69 94 LEU A N 1
ATOM 758 C CA . LEU A 1 94 ? -3.265 5.794 3.626 1.00 97.69 94 LEU A CA 1
ATOM 759 C C . LEU A 1 94 ? -2.529 5.304 2.374 1.00 97.69 94 LEU A C 1
ATOM 761 O O 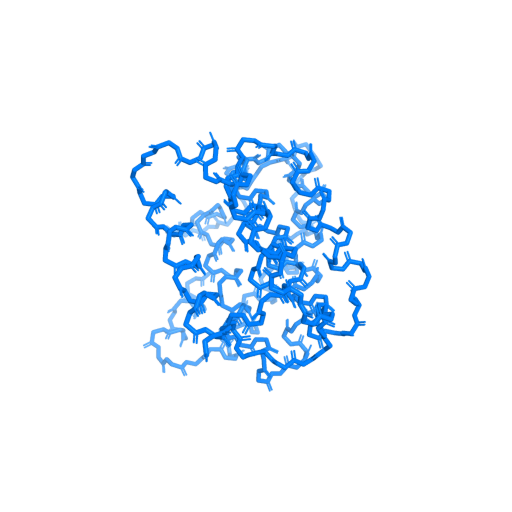. LEU A 1 94 ? -3.112 4.580 1.568 1.00 97.69 94 LEU A O 1
ATOM 765 N N . VAL A 1 95 ? -1.260 5.681 2.201 1.00 97.44 95 VAL A N 1
ATOM 766 C CA . VAL A 1 95 ? -0.434 5.220 1.079 1.00 97.44 95 VAL A CA 1
ATOM 767 C C . VAL A 1 95 ? -0.140 3.724 1.191 1.00 97.44 95 VAL A C 1
ATOM 769 O O . VAL A 1 95 ? -0.287 3.024 0.191 1.00 97.44 95 VAL A O 1
ATOM 772 N N . SER A 1 96 ? 0.220 3.211 2.374 1.00 96.12 96 SER A N 1
ATOM 773 C CA . SER A 1 96 ? 0.436 1.767 2.588 1.00 96.12 96 SER A CA 1
ATOM 774 C C . SER A 1 96 ? -0.823 0.963 2.243 1.00 96.12 96 SER A C 1
ATOM 776 O O . SER A 1 96 ? -0.766 0.099 1.372 1.00 96.12 96 SER A O 1
ATOM 778 N N . TRP A 1 97 ? -1.994 1.330 2.770 1.00 97.62 97 TRP A N 1
ATOM 779 C CA . TRP A 1 97 ? -3.233 0.589 2.508 1.00 97.62 97 TRP A CA 1
ATOM 780 C C . TRP A 1 97 ? -3.649 0.603 1.038 1.00 97.62 97 TRP A C 1
ATOM 782 O O . TRP A 1 97 ? -4.200 -0.379 0.540 1.00 97.62 97 TRP A O 1
ATOM 792 N N . ARG A 1 98 ? -3.405 1.708 0.321 1.00 98.25 98 ARG A N 1
ATOM 793 C CA . ARG A 1 98 ? -3.666 1.784 -1.125 1.00 98.25 98 ARG A CA 1
ATOM 794 C C . ARG A 1 98 ? -2.738 0.868 -1.912 1.00 98.25 98 ARG A C 1
ATOM 796 O O . ARG A 1 98 ? -3.196 0.231 -2.857 1.00 98.25 98 ARG A O 1
ATOM 803 N N . ARG A 1 99 ? -1.468 0.775 -1.512 1.00 96.69 99 ARG A N 1
ATOM 804 C CA . ARG A 1 99 ? -0.488 -0.132 -2.125 1.00 96.69 99 ARG A CA 1
ATOM 805 C C . ARG A 1 99 ? -0.857 -1.593 -1.888 1.00 96.69 99 ARG A C 1
ATOM 807 O O . ARG A 1 99 ? -0.942 -2.343 -2.855 1.00 96.69 99 ARG A O 1
ATOM 814 N N . ALA A 1 100 ? -1.178 -1.955 -0.650 1.00 96.00 100 ALA A N 1
ATOM 815 C CA . ALA A 1 100 ? -1.616 -3.301 -0.291 1.00 96.00 100 ALA A CA 1
ATOM 816 C C . ALA A 1 100 ? -2.886 -3.709 -1.047 1.00 96.00 100 ALA A C 1
ATOM 818 O O . ALA A 1 100 ? -2.953 -4.770 -1.671 1.00 96.00 100 ALA A O 1
ATOM 819 N N . LEU A 1 101 ? -3.887 -2.817 -1.079 1.00 97.62 101 LEU A N 1
ATOM 820 C CA . LEU A 1 101 ? -5.113 -3.025 -1.845 1.00 97.62 101 LEU A CA 1
ATOM 821 C C . LEU A 1 101 ? -4.815 -3.226 -3.334 1.00 97.62 101 LEU A C 1
ATOM 823 O O . LEU A 1 101 ? -5.338 -4.170 -3.920 1.00 97.62 101 LEU A O 1
ATOM 827 N N . ALA A 1 102 ? -3.970 -2.391 -3.944 1.00 96.81 102 ALA A N 1
ATOM 828 C CA . ALA A 1 102 ? -3.570 -2.577 -5.336 1.00 96.81 102 ALA A CA 1
ATOM 829 C C . ALA A 1 102 ? -2.909 -3.946 -5.551 1.00 96.81 102 ALA A C 1
ATOM 831 O O . ALA A 1 102 ? -3.290 -4.662 -6.474 1.00 96.81 102 ALA A O 1
ATOM 832 N N . GLY A 1 103 ? -2.013 -4.356 -4.649 1.00 94.56 103 GLY A N 1
ATOM 833 C CA . GLY A 1 103 ? -1.405 -5.683 -4.658 1.00 94.56 103 GLY A CA 1
ATOM 834 C C . GLY A 1 103 ? -2.446 -6.806 -4.686 1.00 94.56 103 GLY A C 1
ATOM 835 O O . GLY A 1 103 ? -2.410 -7.690 -5.543 1.00 94.56 103 GLY A O 1
ATOM 836 N N . HIS A 1 104 ? -3.436 -6.749 -3.800 1.00 95.94 104 HIS A N 1
ATOM 837 C CA . HIS A 1 104 ? -4.523 -7.724 -3.806 1.00 95.94 104 HIS A CA 1
ATOM 838 C C . HIS A 1 104 ? -5.357 -7.679 -5.093 1.00 95.94 104 HIS A C 1
ATOM 840 O O . HIS A 1 104 ? -5.740 -8.733 -5.595 1.00 95.94 104 HIS A O 1
ATOM 846 N N . LEU A 1 105 ? -5.606 -6.498 -5.665 1.00 96.38 105 LEU A N 1
ATOM 847 C CA . LEU A 1 105 ? -6.333 -6.361 -6.931 1.00 96.38 105 LEU A CA 1
ATOM 848 C C . LEU A 1 105 ? -5.591 -7.014 -8.099 1.00 96.38 105 LEU A C 1
ATOM 850 O O . LEU A 1 105 ? -6.224 -7.709 -8.889 1.00 96.38 105 LEU A O 1
ATOM 854 N N . PHE A 1 106 ? -4.268 -6.867 -8.177 1.00 94.69 106 PHE A N 1
ATOM 855 C CA . PHE A 1 106 ? -3.453 -7.547 -9.187 1.00 94.69 106 PHE A CA 1
ATOM 856 C C . PHE A 1 106 ? -3.516 -9.074 -9.044 1.00 94.69 106 PHE A C 1
ATOM 858 O O . PHE A 1 106 ? -3.750 -9.778 -10.026 1.00 94.69 106 PHE A O 1
ATOM 865 N N . ILE A 1 107 ? -3.422 -9.595 -7.813 1.00 93.38 107 ILE A N 1
ATOM 866 C CA . ILE A 1 107 ? -3.575 -11.039 -7.545 1.00 93.38 107 ILE A CA 1
ATOM 867 C C . ILE A 1 107 ? -4.949 -11.552 -8.009 1.00 93.38 107 ILE A C 1
ATOM 869 O O . ILE A 1 107 ? -5.058 -12.670 -8.510 1.00 93.38 107 ILE A O 1
ATOM 873 N N . LEU A 1 108 ? -5.994 -10.733 -7.863 1.00 94.62 108 LEU A N 1
ATOM 874 C CA . LEU A 1 108 ? -7.372 -11.059 -8.242 1.00 94.62 108 LEU A CA 1
ATOM 875 C C . LEU A 1 108 ? -7.697 -10.796 -9.726 1.00 94.62 108 LEU A C 1
ATOM 877 O O . LEU A 1 108 ? -8.834 -11.024 -10.133 1.00 94.62 108 LEU A O 1
ATOM 881 N N . GLY A 1 109 ? -6.739 -10.323 -10.530 1.00 94.31 109 GLY A N 1
ATOM 882 C CA . GLY A 1 109 ? -6.940 -10.020 -11.955 1.00 94.31 109 GLY A CA 1
ATOM 883 C C . GLY A 1 109 ? -7.584 -8.657 -12.244 1.00 94.31 109 GLY A C 1
ATOM 884 O O . GLY A 1 109 ? -7.810 -8.298 -13.398 1.00 94.31 109 GLY A O 1
ATOM 885 N N . SER A 1 110 ? -7.845 -7.839 -11.222 1.00 96.25 110 SER A N 1
ATOM 886 C CA . SER A 1 110 ? -8.395 -6.482 -11.357 1.00 96.25 110 SER A CA 1
ATOM 887 C C . SER A 1 110 ? -7.302 -5.456 -11.697 1.00 96.25 110 SER A C 1
ATOM 889 O O . SER A 1 110 ? -7.135 -4.451 -11.002 1.00 96.25 110 SER A O 1
ATOM 891 N N . VAL A 1 111 ? -6.536 -5.706 -12.765 1.00 96.38 111 VAL A N 1
ATOM 892 C CA . VAL A 1 111 ? -5.313 -4.952 -13.105 1.00 96.38 111 VAL A CA 1
ATOM 893 C C . VAL A 1 111 ? -5.568 -3.464 -13.314 1.00 96.38 111 VAL A C 1
ATOM 895 O O . VAL A 1 111 ? -4.844 -2.635 -12.764 1.00 96.38 111 VAL A O 1
ATOM 898 N N . ASP A 1 112 ? -6.590 -3.109 -14.093 1.00 97.31 112 ASP A N 1
ATOM 899 C CA . ASP A 1 112 ? -6.887 -1.704 -14.380 1.00 97.31 112 ASP A CA 1
ATOM 900 C C . ASP A 1 112 ? -7.266 -0.940 -13.110 1.00 97.31 112 ASP A C 1
ATOM 902 O O . ASP A 1 112 ? -6.835 0.195 -12.920 1.00 97.31 112 ASP A O 1
ATOM 906 N N . GLU A 1 113 ? -8.008 -1.582 -12.205 1.00 98.06 113 GLU A N 1
ATOM 907 C CA . GLU A 1 113 ? -8.377 -0.983 -10.927 1.00 98.06 113 GLU A CA 1
ATOM 908 C C . GLU A 1 113 ? -7.157 -0.801 -10.015 1.00 98.06 113 GLU A C 1
ATOM 910 O O . GLU A 1 113 ? -6.972 0.278 -9.451 1.00 98.06 113 GLU A O 1
ATOM 915 N N . GLY A 1 114 ? -6.294 -1.820 -9.911 1.00 97.69 114 GLY A N 1
ATOM 916 C CA . GLY A 1 114 ? -5.041 -1.734 -9.157 1.00 97.69 114 GLY A CA 1
ATOM 917 C C . GLY A 1 114 ? -4.134 -0.618 -9.682 1.00 97.69 114 GLY A C 1
ATOM 918 O O . GLY A 1 114 ? -3.638 0.197 -8.903 1.00 97.69 114 GLY A O 1
ATOM 919 N N . ARG A 1 115 ? -3.989 -0.508 -11.011 1.00 97.88 115 ARG A N 1
ATOM 920 C CA . ARG A 1 115 ? -3.229 0.572 -11.661 1.00 97.88 115 ARG A CA 1
ATOM 921 C C . ARG A 1 115 ? -3.801 1.941 -11.328 1.00 97.88 115 ARG A C 1
ATOM 923 O O . ARG A 1 115 ? -3.064 2.809 -10.869 1.00 97.88 115 ARG A O 1
ATOM 930 N N . SER A 1 116 ? -5.100 2.131 -11.557 1.00 98.31 116 SER A N 1
ATOM 931 C CA . SER A 1 116 ? -5.756 3.416 -11.323 1.00 98.31 116 SER A CA 1
ATOM 932 C C . SER A 1 116 ? -5.671 3.835 -9.859 1.00 98.31 116 SER A C 1
ATOM 934 O O . SER A 1 116 ? -5.450 5.011 -9.583 1.00 98.31 116 SER A O 1
ATOM 936 N N . LEU A 1 117 ? -5.762 2.890 -8.920 1.00 98.50 117 LEU A N 1
ATOM 937 C CA . LEU A 1 117 ? -5.584 3.169 -7.498 1.00 98.50 117 LEU A CA 1
ATOM 938 C C . LEU A 1 117 ? -4.169 3.671 -7.179 1.00 98.50 117 LEU A C 1
ATOM 940 O O . LEU A 1 117 ? -4.013 4.626 -6.414 1.00 98.50 117 LEU A O 1
ATOM 944 N N . LEU A 1 118 ? -3.132 3.056 -7.750 1.00 98.25 118 LEU A N 1
ATOM 945 C CA . LEU A 1 118 ? -1.751 3.502 -7.556 1.00 98.25 118 LEU A CA 1
ATOM 946 C C . LEU A 1 118 ? -1.477 4.860 -8.227 1.00 98.25 118 LEU A C 1
ATOM 948 O O . LEU A 1 118 ? -0.841 5.723 -7.623 1.00 98.25 118 LEU A O 1
ATOM 952 N N . GLU A 1 119 ? -2.005 5.095 -9.430 1.00 98.31 119 GLU A N 1
ATOM 953 C CA . GLU A 1 119 ? -1.915 6.393 -10.115 1.00 98.31 119 GLU A CA 1
ATOM 954 C C . GLU A 1 119 ? -2.629 7.502 -9.322 1.00 98.31 119 GLU A C 1
ATOM 956 O O . GLU A 1 119 ? -2.070 8.582 -9.118 1.00 98.31 119 GLU A O 1
ATOM 961 N N . GLU A 1 120 ? -3.821 7.224 -8.785 1.00 98.31 120 GLU A N 1
ATOM 962 C CA . GLU A 1 120 ? -4.528 8.134 -7.878 1.00 98.31 120 GLU A CA 1
ATOM 963 C C . GLU A 1 120 ? -3.715 8.382 -6.601 1.00 98.31 120 GLU A C 1
ATOM 965 O O . GLU A 1 120 ? -3.669 9.505 -6.108 1.00 98.31 120 GLU A O 1
ATOM 970 N N . THR A 1 121 ? -3.036 7.359 -6.074 1.00 98.31 121 THR A N 1
ATOM 971 C CA . THR A 1 121 ? -2.178 7.487 -4.886 1.00 98.31 121 THR A CA 1
ATOM 972 C C . THR A 1 121 ? -1.041 8.475 -5.136 1.00 98.31 121 THR A C 1
ATOM 974 O O . THR A 1 121 ? -0.837 9.370 -4.318 1.00 98.31 121 THR A O 1
ATOM 977 N N . VAL A 1 122 ? -0.361 8.384 -6.284 1.00 98.12 122 VAL A N 1
ATOM 978 C CA . VAL A 1 122 ? 0.662 9.364 -6.692 1.00 98.12 122 VAL A CA 1
ATOM 979 C C . VAL A 1 122 ? 0.064 10.760 -6.861 1.00 98.12 122 VAL A C 1
ATOM 981 O O . VAL A 1 122 ? 0.638 11.737 -6.384 1.00 98.12 122 VAL A O 1
ATOM 984 N N . SER A 1 123 ? -1.105 10.873 -7.496 1.00 98.06 123 SER A N 1
ATOM 985 C CA . SER A 1 123 ? -1.762 12.170 -7.691 1.00 98.06 123 SER A CA 1
ATOM 986 C C . SER A 1 123 ? -2.205 12.814 -6.375 1.00 98.06 123 SER A C 1
ATOM 988 O O . SER A 1 123 ? -2.167 14.038 -6.251 1.00 98.06 123 SER A O 1
ATOM 990 N N . ARG A 1 124 ? -2.678 12.014 -5.417 1.00 97.69 124 ARG A N 1
ATOM 991 C CA . ARG A 1 124 ? -3.214 12.481 -4.135 1.00 97.69 124 ARG A CA 1
ATOM 992 C C . ARG A 1 124 ? -2.109 12.794 -3.130 1.00 97.69 124 ARG A C 1
ATOM 994 O O . ARG A 1 124 ? -2.271 13.721 -2.342 1.00 97.69 124 ARG A O 1
ATOM 1001 N N . PHE A 1 125 ? -1.004 12.053 -3.175 1.00 97.25 125 PHE A N 1
ATOM 1002 C CA . PHE A 1 125 ? 0.128 12.185 -2.257 1.00 97.25 125 PHE A CA 1
ATOM 1003 C C . PHE A 1 125 ? 1.438 12.392 -3.036 1.00 97.25 125 PHE A C 1
ATOM 1005 O O . PHE A 1 125 ? 2.339 11.553 -2.983 1.00 97.25 125 PHE A O 1
ATOM 1012 N N . PRO A 1 126 ? 1.582 13.511 -3.771 1.00 96.94 126 PRO A N 1
ATOM 1013 C CA . PRO A 1 126 ? 2.682 13.701 -4.718 1.00 96.94 126 PRO A CA 1
ATOM 1014 C C . PRO A 1 126 ? 4.058 13.813 -4.055 1.00 96.94 126 PRO A C 1
ATOM 1016 O O . PRO A 1 126 ? 5.068 13.644 -4.734 1.00 96.94 126 PRO A O 1
ATOM 1019 N N . THR A 1 127 ? 4.113 14.102 -2.752 1.00 95.25 127 THR A N 1
ATOM 1020 C CA . THR A 1 127 ? 5.342 14.156 -1.946 1.00 95.25 127 THR A CA 1
ATOM 1021 C C . THR A 1 127 ? 5.714 12.813 -1.327 1.00 95.25 127 THR A C 1
ATOM 1023 O O . THR A 1 127 ? 6.803 12.688 -0.770 1.00 95.25 127 THR A O 1
ATOM 1026 N N . ASN A 1 128 ? 4.839 11.809 -1.424 1.00 95.94 128 ASN A N 1
ATOM 1027 C CA . ASN A 1 128 ? 5.078 10.495 -0.860 1.00 95.94 128 ASN A CA 1
ATOM 1028 C C . ASN A 1 128 ? 5.792 9.594 -1.868 1.00 95.94 128 ASN A C 1
ATOM 1030 O O . ASN A 1 128 ? 5.233 9.217 -2.900 1.00 95.94 128 ASN A O 1
ATOM 1034 N N . VAL A 1 129 ? 7.031 9.215 -1.559 1.00 97.31 129 VAL A N 1
ATOM 1035 C CA . VAL A 1 129 ? 7.855 8.395 -2.455 1.00 97.31 129 VAL A CA 1
ATOM 1036 C C . VAL A 1 129 ? 7.226 7.029 -2.753 1.00 97.31 129 VAL A C 1
ATOM 1038 O O . VAL A 1 129 ? 7.356 6.514 -3.862 1.00 97.31 129 VAL A O 1
ATOM 1041 N N . TRP A 1 130 ? 6.509 6.448 -1.789 1.00 97.12 130 TRP A N 1
ATOM 1042 C CA . TRP A 1 130 ? 6.069 5.058 -1.858 1.00 97.12 130 TRP A CA 1
ATOM 1043 C C . TRP A 1 130 ? 4.956 4.829 -2.881 1.00 97.12 130 TRP A C 1
ATOM 1045 O O . TRP A 1 130 ? 4.828 3.716 -3.385 1.00 97.12 130 TRP A O 1
ATOM 1055 N N . GLY A 1 131 ? 4.205 5.873 -3.251 1.00 97.25 131 GLY A N 1
ATOM 1056 C CA . GLY A 1 131 ? 3.284 5.811 -4.389 1.00 97.25 131 GLY A CA 1
ATOM 1057 C C . GLY A 1 131 ? 4.024 5.591 -5.713 1.00 97.25 131 GLY A C 1
ATOM 1058 O O . GLY A 1 131 ? 3.634 4.737 -6.507 1.00 97.25 131 GLY A O 1
ATOM 1059 N N . TYR A 1 132 ? 5.134 6.307 -5.921 1.00 98.25 132 TYR A N 1
ATOM 1060 C CA . TYR A 1 132 ? 5.972 6.150 -7.113 1.00 98.25 132 TYR A CA 1
ATOM 1061 C C . TYR A 1 132 ? 6.680 4.795 -7.138 1.00 98.25 132 TYR A C 1
ATOM 1063 O O . TYR A 1 132 ? 6.701 4.144 -8.181 1.00 98.25 132 TYR A O 1
ATOM 1071 N N . VAL A 1 133 ? 7.231 4.360 -5.996 1.00 97.69 133 VAL A N 1
ATOM 1072 C CA . VAL A 1 133 ? 7.883 3.044 -5.878 1.00 97.69 133 VAL A CA 1
ATOM 1073 C C . VAL A 1 133 ? 6.898 1.929 -6.204 1.00 97.69 133 VAL A C 1
ATOM 1075 O O . VAL A 1 133 ? 7.242 1.041 -6.968 1.00 97.69 133 VAL A O 1
ATOM 1078 N N . ALA A 1 134 ? 5.659 1.998 -5.712 1.00 96.56 134 ALA A N 1
ATOM 1079 C CA . ALA A 1 134 ? 4.666 0.965 -5.993 1.00 96.56 134 ALA A CA 1
ATOM 1080 C C . ALA A 1 134 ? 4.361 0.821 -7.493 1.00 96.56 134 ALA A C 1
ATOM 1082 O O . ALA A 1 134 ? 4.350 -0.292 -8.001 1.00 96.56 134 ALA A O 1
ATOM 1083 N N . LEU A 1 135 ? 4.166 1.925 -8.227 1.00 97.50 135 LEU A N 1
ATOM 1084 C CA . LEU A 1 135 ? 3.976 1.846 -9.684 1.00 97.50 135 LEU A CA 1
ATOM 1085 C C . LEU A 1 135 ? 5.210 1.288 -10.387 1.00 97.50 135 LEU A C 1
ATOM 1087 O O . LEU A 1 135 ? 5.080 0.475 -11.299 1.00 97.50 135 LEU A O 1
ATOM 1091 N N . ALA A 1 136 ? 6.399 1.727 -9.976 1.00 97.81 136 ALA A N 1
ATOM 1092 C CA . ALA A 1 136 ? 7.637 1.248 -10.562 1.00 97.81 136 ALA A CA 1
ATOM 1093 C C . ALA A 1 136 ? 7.838 -0.255 -10.344 1.00 97.81 136 ALA A C 1
ATOM 1095 O O . ALA A 1 136 ? 8.148 -0.955 -11.305 1.00 97.81 136 ALA A O 1
ATOM 1096 N N . ASP A 1 137 ? 7.604 -0.749 -9.127 1.00 96.56 137 ASP A N 1
ATOM 1097 C CA . ASP A 1 137 ? 7.721 -2.166 -8.781 1.00 96.56 137 ASP A CA 1
ATOM 1098 C C . ASP A 1 137 ? 6.796 -3.030 -9.657 1.00 96.56 137 ASP A C 1
ATOM 1100 O O . ASP A 1 137 ? 7.225 -4.069 -10.170 1.00 96.56 137 ASP A O 1
ATOM 1104 N N . GLU A 1 138 ? 5.561 -2.571 -9.897 1.00 95.38 138 GLU A N 1
ATOM 1105 C CA . GLU A 1 138 ? 4.586 -3.271 -10.744 1.00 95.38 138 GLU A CA 1
ATOM 1106 C C . GLU A 1 138 ? 4.942 -3.217 -12.238 1.00 95.38 138 GLU A C 1
ATOM 1108 O O . GLU A 1 138 ? 4.787 -4.222 -12.927 1.00 95.38 138 GLU A O 1
ATOM 1113 N N . TYR A 1 139 ? 5.443 -2.090 -12.762 1.00 96.88 139 TYR A N 1
ATOM 1114 C CA . TYR A 1 139 ? 5.873 -1.994 -14.168 1.00 96.88 139 TYR A CA 1
ATOM 1115 C C . TYR A 1 139 ? 7.181 -2.743 -14.444 1.00 96.88 139 TYR A C 1
ATOM 1117 O O . TYR A 1 139 ? 7.341 -3.289 -15.531 1.00 96.88 139 TYR A O 1
ATOM 1125 N N . ALA A 1 140 ? 8.111 -2.783 -13.486 1.00 96.00 140 ALA A N 1
ATOM 1126 C CA . ALA A 1 140 ? 9.404 -3.457 -13.629 1.00 96.00 140 ALA A CA 1
ATOM 1127 C C . ALA A 1 140 ? 9.388 -4.931 -13.206 1.00 96.00 140 ALA A C 1
ATOM 1129 O O . ALA A 1 140 ? 10.398 -5.627 -13.352 1.00 96.00 140 ALA A O 1
ATOM 1130 N N . HIS A 1 141 ? 8.255 -5.414 -12.683 1.00 94.12 141 HIS A N 1
ATOM 1131 C CA . HIS A 1 141 ? 8.105 -6.775 -12.165 1.00 94.12 141 HIS A CA 1
ATOM 1132 C C . HIS A 1 141 ? 9.232 -7.082 -11.169 1.00 94.12 141 HIS A C 1
ATOM 1134 O O . HIS A 1 141 ? 9.942 -8.083 -11.308 1.00 94.12 141 HIS A O 1
ATOM 1140 N N . ILE A 1 142 ? 9.471 -6.161 -10.226 1.00 90.69 142 ILE A N 1
ATOM 1141 C CA . ILE A 1 142 ? 10.554 -6.288 -9.234 1.00 90.69 142 ILE A CA 1
ATOM 1142 C C . ILE A 1 142 ? 10.341 -7.548 -8.397 1.00 90.69 142 ILE A C 1
ATOM 1144 O O . ILE A 1 142 ? 11.271 -8.326 -8.204 1.00 90.69 142 ILE A O 1
ATOM 1148 N N . TRP A 1 143 ? 9.094 -7.786 -7.996 1.00 85.75 143 TRP A N 1
ATOM 1149 C CA . TRP A 1 143 ? 8.695 -8.948 -7.216 1.00 85.75 143 TRP A CA 1
ATOM 1150 C C . TRP A 1 143 ? 8.042 -10.003 -8.107 1.00 85.75 143 TRP A C 1
ATOM 1152 O O . TRP A 1 143 ? 7.200 -9.705 -8.963 1.00 85.75 143 TRP A O 1
ATOM 1162 N N . GLU A 1 144 ? 8.415 -11.263 -7.900 1.00 82.38 144 GLU A N 1
ATOM 1163 C CA . GLU A 1 144 ? 7.659 -12.375 -8.457 1.00 82.38 144 GLU A CA 1
ATOM 1164 C C . GLU A 1 144 ? 6.320 -12.477 -7.726 1.00 82.38 144 GLU A C 1
ATOM 1166 O O . GLU A 1 144 ? 6.280 -12.931 -6.595 1.00 82.38 144 GLU A O 1
ATOM 1171 N N . ARG A 1 145 ? 5.226 -12.077 -8.383 1.00 78.56 145 ARG A N 1
ATOM 1172 C CA . ARG A 1 145 ? 3.860 -12.287 -7.886 1.00 78.56 145 ARG A CA 1
ATOM 1173 C C . ARG A 1 145 ? 3.075 -13.321 -8.682 1.00 78.56 145 ARG A C 1
ATOM 1175 O O . ARG A 1 145 ? 3.259 -13.463 -9.896 1.00 78.56 145 ARG A O 1
ATOM 1182 N N . ARG A 1 146 ? 2.088 -13.935 -8.035 1.00 73.94 146 ARG A N 1
ATOM 1183 C CA . ARG A 1 146 ? 0.967 -14.609 -8.714 1.00 73.94 146 ARG A CA 1
ATOM 1184 C C . ARG A 1 146 ? -0.124 -13.612 -9.118 1.00 73.94 146 ARG A C 1
ATOM 1186 O O . ARG A 1 146 ? -0.318 -12.600 -8.450 1.00 73.94 146 ARG A O 1
ATOM 1193 N N . GLY A 1 147 ? -0.858 -13.943 -10.178 1.00 79.94 147 GLY A N 1
ATOM 1194 C CA . GLY A 1 147 ? -1.937 -13.118 -10.724 1.00 79.94 147 GLY A CA 1
ATOM 1195 C C . GLY A 1 147 ? -1.508 -12.287 -11.926 1.00 79.94 147 GLY A C 1
ATOM 1196 O O . GLY A 1 147 ? -0.392 -12.430 -12.438 1.00 79.94 147 GLY A O 1
ATOM 1197 N N . ASP A 1 148 ? -2.421 -11.436 -12.376 1.00 88.06 148 ASP A N 1
ATOM 1198 C CA . ASP A 1 148 ? -2.188 -10.589 -13.534 1.00 88.06 148 ASP A CA 1
ATOM 1199 C C . ASP A 1 148 ? -1.294 -9.405 -13.159 1.00 88.06 148 ASP A C 1
ATOM 1201 O O . ASP A 1 148 ? -1.219 -8.973 -12.006 1.00 88.06 148 ASP A O 1
ATOM 1205 N N . ARG A 1 149 ? -0.580 -8.880 -14.152 1.00 88.50 149 ARG A N 1
ATOM 1206 C CA . ARG A 1 149 ? 0.401 -7.812 -13.963 1.00 88.50 149 ARG A CA 1
ATOM 1207 C C . ARG A 1 149 ? 0.205 -6.721 -14.993 1.00 88.50 149 ARG A C 1
ATOM 1209 O O . ARG A 1 149 ? -0.361 -6.941 -16.065 1.00 88.50 149 ARG A O 1
ATOM 1216 N N . LEU A 1 150 ? 0.749 -5.552 -14.683 1.00 94.12 150 LEU A N 1
ATOM 1217 C CA . LEU A 1 150 ? 0.984 -4.547 -15.706 1.00 94.12 150 LEU A CA 1
ATOM 1218 C C . LEU A 1 150 ? 1.943 -5.097 -16.770 1.00 94.12 150 LEU A C 1
ATOM 1220 O O . LEU A 1 150 ? 2.824 -5.897 -16.442 1.00 94.12 150 LEU A O 1
ATOM 1224 N N . PRO A 1 151 ? 1.802 -4.687 -18.041 1.00 94.81 151 PRO A N 1
ATOM 1225 C CA . PRO A 1 151 ? 2.817 -4.968 -19.044 1.00 94.81 151 PRO A CA 1
ATOM 1226 C C . PRO A 1 151 ? 4.188 -4.494 -18.555 1.00 94.81 151 PRO A C 1
ATOM 1228 O O . PRO A 1 151 ? 4.294 -3.397 -18.005 1.00 94.81 151 PRO A O 1
ATOM 1231 N N . LEU A 1 152 ? 5.212 -5.330 -18.743 1.00 95.38 152 LEU A N 1
ATOM 1232 C CA . LEU A 1 152 ? 6.588 -4.977 -18.401 1.00 95.38 152 LEU A CA 1
ATOM 1233 C C . LEU A 1 152 ? 6.989 -3.711 -19.169 1.00 95.38 152 LEU A C 1
ATOM 1235 O O . LEU A 1 152 ? 6.954 -3.700 -20.399 1.00 95.38 152 LEU A O 1
ATOM 1239 N N . ASP A 1 153 ? 7.372 -2.667 -18.440 1.00 97.38 153 ASP A N 1
ATOM 1240 C CA . ASP A 1 153 ? 7.759 -1.372 -19.001 1.00 97.38 153 ASP A CA 1
ATOM 1241 C C . ASP A 1 153 ? 8.819 -0.716 -18.101 1.00 97.38 153 ASP A C 1
ATOM 1243 O O . ASP A 1 153 ? 8.520 0.028 -17.160 1.00 97.38 153 ASP A O 1
ATOM 1247 N N . LEU A 1 154 ? 10.087 -1.040 -18.372 1.00 97.12 154 LEU A N 1
ATOM 1248 C CA . LEU A 1 154 ? 11.225 -0.556 -17.584 1.00 97.12 154 LEU A CA 1
ATOM 1249 C C . LEU A 1 154 ? 11.419 0.962 -17.709 1.00 97.12 154 LEU A C 1
ATOM 1251 O O . LEU A 1 154 ? 11.850 1.601 -16.748 1.00 97.12 154 LEU A O 1
ATOM 1255 N N . ASP A 1 155 ? 11.066 1.556 -18.850 1.00 97.44 155 ASP A N 1
ATOM 1256 C CA . ASP A 1 155 ? 11.172 3.002 -19.067 1.00 97.44 155 ASP A CA 1
ATOM 1257 C C . ASP A 1 155 ? 10.143 3.758 -18.227 1.00 97.44 155 ASP A C 1
ATOM 1259 O O . ASP A 1 155 ? 10.454 4.766 -17.574 1.00 97.44 155 ASP A O 1
ATOM 1263 N N . ARG A 1 156 ? 8.913 3.242 -18.175 1.00 97.50 156 ARG A N 1
ATOM 1264 C CA . ARG A 1 156 ? 7.863 3.797 -17.324 1.00 97.50 156 ARG A CA 1
ATOM 1265 C C . ARG A 1 156 ? 8.172 3.603 -15.845 1.00 97.50 156 ARG A C 1
ATOM 1267 O O . ARG A 1 156 ? 8.028 4.557 -15.077 1.00 97.50 156 ARG A O 1
ATOM 1274 N N . ALA A 1 157 ? 8.670 2.433 -15.448 1.00 98.00 157 ALA A N 1
ATOM 1275 C CA . ALA A 1 157 ? 9.134 2.197 -14.082 1.00 98.00 157 ALA A CA 1
ATOM 1276 C C . ALA A 1 157 ? 10.250 3.180 -13.682 1.00 98.00 157 ALA A C 1
ATOM 1278 O O . ALA A 1 157 ? 10.150 3.856 -12.654 1.00 98.00 157 ALA A O 1
ATOM 1279 N N . ARG A 1 158 ? 11.266 3.353 -14.539 1.00 98.00 158 ARG A N 1
ATOM 1280 C CA . ARG A 1 158 ? 12.351 4.326 -14.338 1.00 98.00 158 ARG A CA 1
ATOM 1281 C C . ARG A 1 158 ? 11.821 5.753 -14.217 1.00 98.00 158 ARG A C 1
ATOM 1283 O O . ARG A 1 158 ? 12.285 6.500 -13.358 1.00 98.00 158 ARG A O 1
ATOM 1290 N N . THR A 1 159 ? 10.839 6.129 -15.035 1.00 98.00 159 THR A N 1
ATOM 1291 C CA . THR A 1 159 ? 10.203 7.453 -14.982 1.00 98.00 159 THR A CA 1
ATOM 1292 C C . THR A 1 159 ? 9.563 7.713 -13.618 1.00 98.00 159 THR A C 1
ATOM 1294 O O . THR A 1 159 ? 9.814 8.765 -13.023 1.00 98.00 159 THR A O 1
ATOM 1297 N N . TYR A 1 160 ? 8.796 6.759 -13.080 1.00 98.25 160 TYR A N 1
ATOM 1298 C CA . TYR A 1 160 ? 8.215 6.898 -11.740 1.00 98.25 160 TYR A CA 1
ATOM 1299 C C . TYR A 1 160 ? 9.294 6.982 -10.657 1.00 98.25 160 TYR A C 1
ATOM 1301 O O . TYR A 1 160 ? 9.226 7.872 -9.812 1.00 98.25 160 TYR A O 1
ATOM 1309 N N . LEU A 1 161 ? 10.337 6.148 -10.701 1.00 97.88 161 LEU A N 1
ATOM 1310 C CA . LEU A 1 161 ? 11.432 6.228 -9.725 1.00 97.88 161 LEU A CA 1
ATOM 1311 C C . LEU A 1 161 ? 12.185 7.559 -9.801 1.00 97.88 161 LEU A C 1
ATOM 1313 O O . LEU A 1 161 ? 12.505 8.141 -8.769 1.00 97.88 161 LEU A O 1
ATOM 1317 N N . GLN A 1 162 ? 12.423 8.100 -10.997 1.00 97.00 162 GLN A N 1
ATOM 1318 C CA . GLN A 1 162 ? 13.030 9.424 -11.160 1.00 97.00 162 GLN A CA 1
ATOM 1319 C C . GLN A 1 162 ? 12.142 10.540 -10.596 1.00 97.00 162 GLN A C 1
ATOM 1321 O O . GLN A 1 162 ? 12.662 11.510 -10.044 1.00 97.00 162 GLN A O 1
ATOM 1326 N N . GLN A 1 163 ? 10.815 10.427 -10.712 1.00 97.00 163 GLN A N 1
ATOM 1327 C CA . GLN A 1 163 ? 9.880 11.339 -10.046 1.00 97.00 163 GLN A CA 1
ATOM 1328 C C . GLN A 1 163 ? 9.944 11.178 -8.520 1.00 97.00 163 GLN A C 1
ATOM 1330 O O . GLN A 1 163 ? 10.102 12.175 -7.816 1.00 97.00 163 GLN A O 1
ATOM 1335 N N . GLY A 1 164 ? 9.939 9.940 -8.019 1.00 96.50 164 GLY A N 1
ATOM 1336 C CA . GLY A 1 164 ? 10.114 9.622 -6.601 1.00 96.50 164 GLY A CA 1
ATOM 1337 C C . GLY A 1 164 ? 11.426 10.166 -6.026 1.00 96.50 164 GLY A C 1
ATOM 1338 O O . GLY A 1 164 ? 11.449 10.720 -4.930 1.00 96.50 164 GLY A O 1
ATOM 1339 N N . LEU A 1 165 ? 12.519 10.123 -6.790 1.00 96.31 165 LEU A N 1
ATOM 1340 C CA . LEU A 1 165 ? 13.826 10.630 -6.368 1.00 96.31 165 LEU A CA 1
ATOM 1341 C C . LEU A 1 165 ? 13.853 12.155 -6.186 1.00 96.31 165 LEU A C 1
ATOM 1343 O O . LEU A 1 165 ? 14.658 12.666 -5.405 1.00 96.31 165 LEU A O 1
ATOM 1347 N N . LYS A 1 166 ? 12.982 12.892 -6.892 1.00 95.56 166 LYS A N 1
ATOM 1348 C CA . LYS A 1 166 ? 12.846 14.349 -6.724 1.00 95.56 166 LYS A CA 1
ATOM 1349 C C . LYS A 1 166 ? 12.230 14.710 -5.373 1.00 95.56 166 LYS A C 1
ATOM 1351 O O . LYS A 1 166 ? 12.531 15.783 -4.857 1.00 95.56 166 LYS A O 1
ATOM 1356 N N . VAL A 1 167 ? 11.401 13.832 -4.802 1.00 94.38 167 VAL A N 1
ATOM 1357 C CA . VAL A 1 167 ? 10.763 14.045 -3.491 1.00 94.38 167 VAL A CA 1
ATOM 1358 C C . VAL A 1 167 ? 11.544 13.377 -2.353 1.00 94.38 167 VAL A C 1
ATOM 1360 O O . VAL A 1 167 ? 11.689 13.955 -1.276 1.00 94.38 167 VAL A O 1
ATOM 1363 N N . ALA A 1 168 ? 12.162 12.222 -2.609 1.00 91.44 168 ALA A N 1
ATOM 1364 C CA . ALA A 1 168 ? 13.031 11.514 -1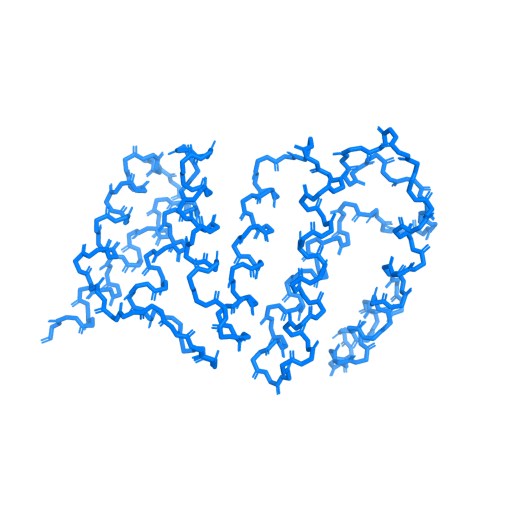.673 1.00 91.44 168 ALA A CA 1
ATOM 1365 C C . ALA A 1 168 ? 14.458 12.096 -1.668 1.00 91.44 168 ALA A C 1
ATOM 1367 O O . ALA A 1 168 ? 15.407 11.553 -2.242 1.00 91.44 168 ALA A O 1
ATOM 1368 N N . SER A 1 169 ? 14.614 13.246 -1.008 1.00 77.62 169 SER A N 1
ATOM 1369 C CA . SER A 1 169 ? 15.879 13.995 -1.002 1.00 77.62 169 SER A CA 1
ATOM 1370 C C . SER A 1 169 ? 17.004 13.346 -0.179 1.00 77.62 169 SER A C 1
ATOM 1372 O O . SER A 1 169 ? 18.174 13.563 -0.495 1.00 77.62 169 SER A O 1
ATOM 1374 N N . LYS A 1 170 ? 16.697 12.544 0.853 1.00 83.69 170 LYS A N 1
ATOM 1375 C CA . LYS A 1 170 ? 17.696 11.891 1.726 1.00 83.69 170 LYS A CA 1
ATOM 1376 C C . LYS A 1 170 ? 17.117 10.730 2.542 1.00 83.69 170 LYS A C 1
ATOM 1378 O O . LYS A 1 170 ? 15.908 10.641 2.725 1.00 83.69 170 LYS A O 1
ATOM 1383 N N . GLY A 1 171 ? 18.003 9.906 3.102 1.00 92.44 171 GLY A N 1
ATOM 1384 C CA . GLY A 1 171 ? 17.658 8.814 4.016 1.00 92.44 171 GLY A CA 1
ATOM 1385 C C . GLY A 1 171 ? 17.081 7.585 3.313 1.00 92.44 171 GLY A C 1
ATOM 1386 O O . GLY A 1 171 ? 17.218 7.435 2.100 1.00 92.44 171 GLY A O 1
ATOM 1387 N N . ARG A 1 172 ? 16.411 6.730 4.094 1.00 92.12 172 ARG A N 1
ATOM 1388 C CA . ARG A 1 172 ? 15.913 5.412 3.660 1.00 92.12 172 ARG A CA 1
ATOM 1389 C C . ARG A 1 172 ? 15.016 5.462 2.423 1.00 92.12 172 ARG A C 1
ATOM 1391 O O . ARG A 1 172 ? 15.115 4.596 1.567 1.00 92.12 172 ARG A O 1
ATOM 1398 N N . ASP A 1 173 ? 14.193 6.499 2.295 1.00 94.19 173 ASP A N 1
ATOM 1399 C CA . ASP A 1 173 ? 13.323 6.693 1.130 1.00 94.19 173 ASP A CA 1
ATOM 1400 C C . ASP A 1 173 ? 14.128 6.892 -0.163 1.00 94.19 173 ASP A C 1
ATOM 1402 O O . ASP A 1 173 ? 13.796 6.341 -1.210 1.00 94.19 173 ASP A O 1
ATOM 1406 N N . ARG A 1 174 ? 15.226 7.657 -0.092 1.00 95.88 174 ARG A N 1
ATOM 1407 C CA . ARG A 1 174 ? 16.127 7.853 -1.233 1.00 95.88 174 ARG A CA 1
ATOM 1408 C C . ARG A 1 174 ? 16.862 6.561 -1.571 1.00 95.88 174 ARG A C 1
ATOM 1410 O O . ARG A 1 174 ? 16.999 6.232 -2.744 1.00 95.88 174 ARG A O 1
ATOM 1417 N N . GLU A 1 175 ? 17.352 5.867 -0.548 1.00 96.50 175 GLU A N 1
ATOM 1418 C CA . GLU A 1 175 ? 18.058 4.591 -0.692 1.00 96.50 175 GLU A CA 1
ATOM 14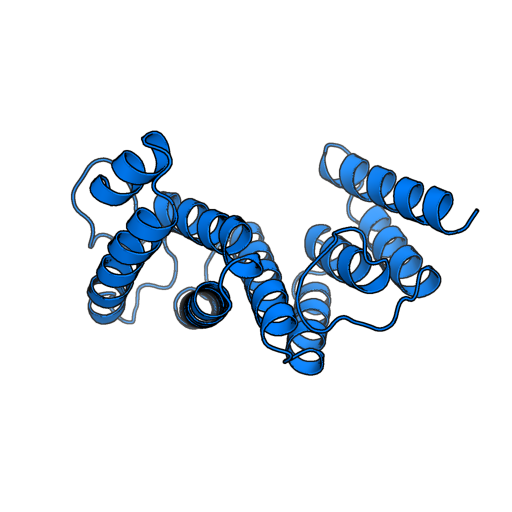19 C C . GLU A 1 175 ? 17.168 3.546 -1.371 1.00 96.50 175 GLU A C 1
ATOM 1421 O O . GLU A 1 175 ? 17.606 2.942 -2.345 1.00 96.50 175 GLU A O 1
ATOM 1426 N N . ALA A 1 176 ? 15.902 3.430 -0.957 1.00 94.94 176 ALA A N 1
ATOM 1427 C CA . ALA A 1 176 ? 14.933 2.525 -1.573 1.00 94.94 176 ALA A CA 1
ATOM 1428 C C . ALA A 1 176 ? 14.740 2.816 -3.072 1.00 94.94 176 ALA A C 1
ATOM 1430 O O . ALA A 1 176 ? 14.780 1.904 -3.892 1.00 94.94 176 ALA A O 1
ATOM 1431 N N . VAL A 1 177 ? 14.589 4.087 -3.464 1.00 97.25 177 VAL A N 1
ATOM 1432 C CA . VAL A 1 177 ? 14.443 4.455 -4.886 1.00 97.25 177 VAL A CA 1
ATOM 1433 C C . VAL A 1 177 ? 15.701 4.120 -5.692 1.00 97.25 177 VAL A C 1
ATOM 1435 O O . VAL A 1 177 ? 15.597 3.631 -6.816 1.00 97.25 177 VAL A O 1
ATOM 1438 N N . LEU A 1 178 ? 16.888 4.390 -5.140 1.00 96.94 178 LEU A N 1
ATOM 1439 C CA . LEU A 1 178 ? 18.159 4.098 -5.809 1.00 96.94 178 LEU A CA 1
ATOM 1440 C C . LEU A 1 178 ? 18.399 2.592 -5.962 1.00 96.94 178 LEU A C 1
ATOM 1442 O O . LEU A 1 178 ? 18.908 2.172 -6.997 1.00 96.94 178 LEU A O 1
ATOM 1446 N N . GLU A 1 179 ? 18.005 1.794 -4.969 1.00 96.56 179 GLU A N 1
ATOM 1447 C CA . GLU A 1 179 ? 18.043 0.332 -5.041 1.00 96.56 179 GLU A CA 1
ATOM 1448 C C . GLU A 1 179 ? 17.172 -0.180 -6.197 1.00 96.56 179 GLU A C 1
ATOM 1450 O O . GLU A 1 179 ? 17.680 -0.877 -7.069 1.00 96.56 179 GLU A O 1
ATOM 1455 N N . ARG A 1 180 ? 15.912 0.273 -6.303 1.00 96.88 180 ARG A N 1
ATOM 1456 C CA . ARG A 1 180 ? 15.022 -0.140 -7.410 1.00 96.88 180 ARG A CA 1
ATOM 1457 C C . ARG A 1 180 ? 15.539 0.297 -8.778 1.00 96.88 180 ARG A C 1
ATOM 1459 O O . ARG A 1 180 ? 15.371 -0.421 -9.758 1.00 96.88 180 ARG A O 1
ATOM 1466 N N . LEU A 1 181 ? 16.151 1.481 -8.873 1.00 96.81 181 LEU A N 1
ATOM 1467 C CA . LEU A 1 181 ? 16.759 1.940 -10.127 1.00 96.81 181 LEU A CA 1
ATOM 1468 C C . LEU A 1 181 ? 17.885 1.005 -10.570 1.00 96.81 181 LEU A C 1
ATOM 1470 O O . LEU A 1 181 ? 17.954 0.667 -11.749 1.00 96.81 181 LEU A O 1
ATOM 1474 N N . LYS A 1 182 ? 18.718 0.561 -9.624 1.00 96.06 182 LYS A N 1
ATOM 1475 C CA . LYS A 1 182 ? 19.763 -0.424 -9.893 1.00 96.06 182 LYS A CA 1
ATOM 1476 C C . LYS A 1 182 ? 19.165 -1.763 -10.335 1.00 96.06 182 LYS A C 1
ATOM 1478 O O . LYS A 1 182 ? 19.618 -2.306 -11.334 1.00 96.06 182 LYS A O 1
ATOM 1483 N N . ASP A 1 183 ? 18.122 -2.250 -9.664 1.00 95.00 183 ASP A N 1
ATOM 1484 C CA . ASP A 1 183 ? 17.453 -3.503 -10.049 1.00 95.00 183 ASP A CA 1
ATOM 1485 C C . ASP A 1 183 ? 16.896 -3.445 -11.485 1.00 95.00 183 ASP A C 1
ATOM 1487 O O . ASP A 1 183 ? 16.941 -4.431 -12.221 1.00 95.00 183 ASP A O 1
ATOM 1491 N N . ILE A 1 184 ? 16.390 -2.282 -11.912 1.00 94.56 184 ILE A N 1
ATOM 1492 C CA . ILE A 1 184 ? 15.939 -2.051 -13.293 1.00 94.56 184 ILE A CA 1
ATOM 1493 C C . ILE A 1 184 ? 17.112 -2.054 -14.281 1.00 94.56 184 ILE A C 1
ATOM 1495 O O . ILE A 1 184 ? 16.981 -2.626 -15.363 1.00 94.56 184 ILE A O 1
ATOM 1499 N N . ASP A 1 185 ? 18.235 -1.419 -13.936 1.00 91.81 185 ASP A N 1
ATOM 1500 C CA . ASP A 1 185 ? 19.442 -1.409 -14.775 1.00 91.81 185 ASP A CA 1
ATOM 1501 C C . ASP A 1 185 ? 20.004 -2.828 -14.963 1.00 91.81 185 ASP A C 1
ATOM 1503 O O . ASP A 1 185 ? 20.323 -3.228 -16.086 1.00 91.81 185 ASP A O 1
ATOM 1507 N N . ASP A 1 186 ? 20.043 -3.613 -13.884 1.00 91.31 186 ASP A N 1
ATOM 1508 C CA . ASP A 1 186 ? 20.518 -4.998 -13.892 1.00 91.31 186 ASP A CA 1
ATOM 1509 C C . ASP A 1 186 ? 19.579 -5.920 -14.704 1.00 91.31 186 ASP A C 1
ATOM 1511 O O . ASP A 1 186 ? 20.047 -6.845 -15.363 1.00 91.31 186 ASP A O 1
ATOM 1515 N N . LYS A 1 187 ? 18.261 -5.656 -14.721 1.00 86.62 187 LYS A N 1
ATOM 1516 C CA . LYS A 1 187 ? 17.272 -6.389 -15.547 1.00 86.62 187 LYS A CA 1
ATOM 1517 C C . LYS A 1 187 ? 17.307 -6.031 -17.037 1.00 86.62 187 LYS A C 1
ATOM 1519 O O . LYS A 1 187 ? 16.831 -6.820 -17.852 1.00 86.62 187 LYS A O 1
ATOM 1524 N N . GLY A 1 188 ? 17.768 -4.830 -17.385 1.00 75.06 188 GLY A N 1
ATOM 1525 C CA . GLY A 1 188 ? 17.808 -4.330 -18.764 1.00 75.06 188 GLY A CA 1
ATOM 1526 C C . GLY A 1 188 ? 19.133 -4.566 -19.499 1.00 75.06 188 GLY A C 1
ATOM 1527 O O . GLY A 1 188 ? 19.208 -4.250 -20.687 1.00 75.06 188 GLY A O 1
ATOM 1528 N N . SER A 1 189 ? 20.155 -5.067 -18.795 1.00 68.75 189 SER A N 1
ATOM 1529 C CA . SER A 1 189 ? 21.499 -5.373 -19.315 1.00 68.75 189 SER A CA 1
ATOM 1530 C C . SER A 1 189 ? 21.584 -6.776 -19.915 1.00 68.75 189 SER A C 1
ATOM 1532 O O . SER A 1 189 ? 22.290 -6.925 -20.938 1.00 68.75 189 SER A O 1
#

Secondary structure (DSSP, 8-state):
-HHHHHHHHTT-HHHHHHHHHHHHHHHHTTS-TT--SGGG-----SS--HHHHHHHHHHHHHHHHTT-HHHHHHHHHHHHHHHHH-TTS-HHHHHHHHHHHHHHHHHTT-HHHHHHHHHHHHHH-TT-HHHHHHHHHHHHT-S--SS--PPP-HHHHHHHHHHHHHH--SSHHHHHHHHHHHHHHHHH-